Protein 4ZBL (pdb70)

Sequence (225 aa):
SEVGPALFQSDMMTFKIFIDDGEVNGQKFTIVADGSSKFPHGDFNVHAVCETGKLPMSWKPICHLIEPFFARYPDGISSHFAQEECFPEGLSSIDRTTVRFENDGTMMTSHHTYEELDDTCVVSRITVNCDGFQPDGPIMRDQLVDILPSSETTHMFPHGPNAVRQTATTIGFTTADGGKMMGHHFDSKMMTFNGSRAIEIPGPHFVTIITKQTRDTSDKRDHVCQREVAYAHSVPRI

Nearest PDB structures (foldseek):
  4zbl-assembly1_A  TM=1.004E+00  e=1.528E-50  Hydrozoa
  4zfs-assembly3_C  TM=9.884E-01  e=9.973E-46  Hydrozoa
  3wck-assembly6_F  TM=9.954E-01  e=7.590E-46  synthetic construct
  3gb3-assembly1_B  TM=9.806E-01  e=1.053E-45  Anthomedusae sp. DC-2005
  4b30-assembly1_A  TM=9.798E-01  e=1.722E-45  Anthomedusae sp. DC-2005

Secondary structure (DSSP, 8-state):
--SGGGGGSS-EEEEEEEEEEETTEEEEEEEEEEE-TT-SEEEEEEEETTSS-SS-SGGGTTT--GGGSB--TTS--HHHHTTTT-EEEEEEEEETTS-EEEEEEEEEEETTEEEEEEEEEEES--TTSTTTTT-EEEE--EEEEEEEETTTEEEEEEEEEEEETTS-EEEEEEEEEEEESS-S--PPPPSEEEEEEEEEEE--SSSS-EEEEEEEEEEESS---

CATH classification: 2.40.155.10

Structure (mmCIF, N/CA/C/O backbone):
data_4ZBL
#
_entry.id   4ZBL
#
_cell.length_a   64.160
_cell.length_b   64.160
_cell.length_c   47.350
_cell.angle_alpha   90.000
_cell.angle_beta   90.000
_cell.angle_gamma   120.000
#
_symmetry.space_group_name_H-M   'P 31'
#
loop_
_entity.id
_entity.type
_entity.pdbx_description
1 polymer KillerOrange
2 non-polymer 'CITRIC ACID'
3 non-polymer GLYCEROL
4 water water
#
loop_
_atom_site.group_PDB
_atom_site.id
_atom_site.type_symbol
_atom_site.label_atom_id
_atom_site.label_alt_id
_atom_site.label_comp_id
_atom_site.label_asym_id
_atom_site.label_entity_id
_atom_site.label_seq_id
_atom_site.pdbx_PDB_ins_code
_atom_site.Cartn_x
_atom_site.Cartn_y
_atom_site.Cartn_z
_atom_site.occupancy
_atom_site.B_iso_or_equiv
_atom_site.auth_seq_id
_atom_site.auth_comp_id
_atom_site.auth_asym_id
_atom_site.auth_atom_id
_atom_site.pdbx_PDB_model_num
ATOM 1 N N . SER A 1 15 ? -29.508 43.097 -15.366 1.00 38.77 1 SER A N 1
ATOM 2 C CA . SER A 1 15 ? -29.832 41.882 -16.209 1.00 31.16 1 SER A CA 1
ATOM 3 C C . SER A 1 15 ? -29.810 40.559 -15.402 1.00 32.98 1 SER A C 1
ATOM 4 O O . SER A 1 15 ? -29.359 40.466 -14.267 1.00 28.70 1 SER A O 1
ATOM 7 N N . GLU A 1 16 ? -30.332 39.535 -16.053 1.00 33.03 2 GLU A N 1
ATOM 8 C CA . GLU A 1 16 ? -30.528 38.195 -15.504 1.00 33.68 2 GLU A CA 1
ATOM 9 C C . GLU A 1 16 ? -29.141 37.450 -15.351 1.00 29.86 2 GLU A C 1
ATOM 10 O O . GLU A 1 16 ? -28.896 36.370 -15.893 1.00 29.62 2 GLU A O 1
ATOM 16 N N . VAL A 1 17 ? -28.188 38.034 -14.622 1.00 25.75 3 VAL A N 1
ATOM 17 C CA . VAL A 1 17 ? -26.909 37.361 -14.428 1.00 23.28 3 VAL A CA 1
ATOM 18 C C . VAL A 1 17 ? -26.597 37.441 -12.970 1.00 20.25 3 VAL A C 1
ATOM 19 O O . VAL A 1 17 ? -27.247 38.165 -12.261 1.00 18.77 3 VAL A O 1
ATOM 23 N N . GLY A 1 18 ? -25.544 36.734 -12.534 1.00 19.00 4 GLY A N 1
ATOM 24 C CA . GLY A 1 18 ? -25.110 36.822 -11.134 1.00 18.97 4 GLY A CA 1
ATOM 25 C C . GLY A 1 18 ? -26.195 36.600 -10.088 1.00 17.68 4 GLY A C 1
ATOM 26 O O . GLY A 1 18 ? -26.966 35.640 -10.166 1.00 17.49 4 GLY A O 1
ATOM 27 N N . PRO A 1 19 ? -26.254 37.472 -9.061 1.00 16.56 5 PRO A N 1
ATOM 28 C CA . PRO A 1 19 ? -27.214 37.230 -8.010 1.00 18.63 5 PRO A CA 1
ATOM 29 C C . PRO A 1 19 ? -28.657 37.145 -8.484 1.00 15.39 5 PRO A C 1
ATOM 30 O O . PRO A 1 19 ? -29.505 36.571 -7.807 1.00 16.33 5 PRO A O 1
ATOM 34 N N . ALA A 1 20 ? -29.035 37.760 -9.633 1.00 15.94 6 ALA A N 1
ATOM 35 C CA . ALA A 1 20 ? -30.363 37.586 -10.155 1.00 18.30 6 ALA A CA 1
ATOM 36 C C . ALA A 1 20 ? -30.728 36.112 -10.387 1.00 17.41 6 ALA A C 1
ATOM 37 O O . ALA A 1 20 ? -31.881 35.775 -10.363 1.00 20.65 6 ALA A O 1
ATOM 39 N N . LEU A 1 21 ? -29.758 35.246 -10.670 1.00 16.20 7 LEU A N 1
ATOM 40 C CA . LEU A 1 21 ? -30.013 33.835 -10.853 1.00 16.23 7 LEU A CA 1
ATOM 41 C C . LEU A 1 21 ? -30.103 33.041 -9.531 1.00 15.67 7 LEU A C 1
ATOM 42 O O . LEU A 1 21 ? -30.284 31.776 -9.604 1.00 17.38 7 LEU A O 1
ATOM 47 N N . PHE A 1 22 ? -29.985 33.763 -8.399 1.00 13.25 8 PHE A N 1
ATOM 48 C CA . PHE A 1 22 ? -29.966 33.176 -7.052 1.00 12.54 8 PHE A CA 1
ATOM 49 C C . PHE A 1 22 ? -31.153 33.657 -6.267 1.00 13.93 8 PHE A C 1
ATOM 50 O O . PHE A 1 22 ? -31.243 33.478 -5.052 1.00 14.18 8 PHE A O 1
ATOM 58 N N . GLN A 1 23 ? -32.127 34.246 -6.942 1.00 14.46 9 GLN A N 1
ATOM 59 C CA . GLN A 1 23 ? -33.302 34.736 -6.252 1.00 14.99 9 GLN A CA 1
ATOM 60 C C . GLN A 1 23 ? -34.388 33.685 -5.969 1.00 18.13 9 GLN A C 1
ATOM 61 O O . GLN A 1 23 ? -35.378 34.005 -5.388 1.00 21.42 9 GLN A O 1
ATOM 67 N N . SER A 1 24 ? -34.167 32.429 -6.334 1.00 17.09 10 SER A N 1
ATOM 68 C CA . SER A 1 24 ? -35.073 31.388 -6.093 1.00 18.33 10 SER A CA 1
ATOM 69 C C . SER A 1 24 ? -34.391 30.278 -5.346 1.00 13.09 10 SER A C 1
ATOM 70 O O . SER A 1 24 ? -33.195 30.376 -5.036 1.00 13.10 10 SER A O 1
ATOM 73 N N . ASP A 1 25 ? -35.195 29.310 -4.987 1.00 11.33 11 ASP A N 1
ATOM 74 C CA . ASP A 1 25 ? -34.663 28.077 -4.364 1.00 10.66 11 ASP A CA 1
ATOM 75 C C . ASP A 1 25 ? -33.816 27.370 -5.425 1.00 12.23 11 ASP A C 1
ATOM 76 O O . ASP A 1 25 ? -34.173 27.324 -6.601 1.00 15.28 11 ASP A O 1
ATOM 81 N N A MET A 1 26 ? -32.830 26.607 -4.963 0.50 9.31 12 MET A N 1
ATOM 82 N N B MET A 1 26 ? -32.622 26.893 -5.018 0.50 11.26 12 MET A N 1
ATOM 83 C CA A MET A 1 26 ? -31.905 25.978 -5.892 0.50 8.08 12 MET A CA 1
ATOM 84 C CA B MET A 1 26 ? -31.634 26.231 -5.891 0.50 10.83 12 MET A CA 1
ATOM 85 C C A MET A 1 26 ? -31.427 24.691 -5.359 0.50 8.40 12 MET A C 1
ATOM 86 C C B MET A 1 26 ? -31.325 24.827 -5.372 0.50 9.70 12 MET A C 1
ATOM 87 O O A MET A 1 26 ? -31.738 24.279 -4.243 0.50 7.65 12 MET A O 1
ATOM 88 O O B MET A 1 26 ? -31.608 24.512 -4.222 0.50 8.92 12 MET A O 1
ATOM 97 N N . THR A 1 27 ? -30.769 23.957 -6.233 1.00 8.09 13 THR A N 1
ATOM 98 C CA . THR A 1 27 ? -30.203 22.665 -5.834 1.00 8.68 13 THR A CA 1
ATOM 99 C C . THR A 1 27 ? -28.728 22.651 -6.258 1.00 7.77 13 THR A C 1
ATOM 100 O O . THR A 1 27 ? -28.222 23.559 -6.883 1.00 7.89 13 THR A O 1
ATOM 104 N N . PHE A 1 28 ? -28.025 21.606 -5.787 1.00 7.74 14 PHE A N 1
ATOM 105 C CA . PHE A 1 28 ? -26.678 21.362 -6.178 1.00 7.53 14 PHE A CA 1
ATOM 106 C C . PHE A 1 28 ? -26.373 19.912 -6.179 1.00 7.20 14 PHE A C 1
ATOM 107 O O . PHE A 1 28 ? -26.987 19.138 -5.514 1.00 7.20 14 PHE A O 1
ATOM 115 N N . LYS A 1 29 ? -25.363 19.596 -6.982 1.00 7.47 15 LYS A N 1
ATOM 116 C CA . LYS A 1 29 ? -24.932 18.207 -7.282 1.00 8.05 15 LYS A CA 1
ATOM 117 C C . LYS A 1 29 ? -23.427 18.203 -7.402 1.00 9.00 15 LYS A C 1
ATOM 118 O O . LYS A 1 29 ? -22.865 19.097 -8.060 1.00 8.47 15 LYS A O 1
ATOM 124 N N . ILE A 1 30 ? -22.775 17.238 -6.770 1.00 8.32 16 ILE A N 1
ATOM 125 C CA . ILE A 1 30 ? -21.320 17.175 -6.660 1.00 10.03 16 ILE A CA 1
ATOM 126 C C . ILE A 1 30 ? -20.800 15.780 -7.024 1.00 9.85 16 ILE A C 1
ATOM 127 O O . ILE A 1 30 ? -21.322 14.762 -6.559 1.00 9.11 16 ILE A O 1
ATOM 132 N N . PHE A 1 31 ? -19.805 15.761 -7.918 1.00 8.46 17 PHE A N 1
ATOM 133 C CA . PHE A 1 31 ? -19.085 14.518 -8.277 1.00 8.52 17 PHE A CA 1
ATOM 134 C C . PHE A 1 31 ? -17.643 14.676 -7.742 1.00 8.76 17 PHE A C 1
ATOM 135 O O . PHE A 1 31 ? -16.977 15.631 -8.150 1.00 10.14 17 PHE A O 1
ATOM 143 N N . ILE A 1 32 ? -17.168 13.778 -6.886 1.00 8.38 18 ILE A N 1
ATOM 144 C CA . ILE A 1 32 ? -15.774 13.822 -6.408 1.00 8.98 18 ILE A CA 1
ATOM 145 C C . ILE A 1 32 ? -15.060 12.557 -6.809 1.00 10.23 18 ILE A C 1
ATOM 146 O O . ILE A 1 32 ? -15.537 11.477 -6.505 1.00 10.95 18 ILE A O 1
ATOM 151 N N A ASP A 1 33 ? -13.958 12.714 -7.531 0.70 9.98 19 ASP A N 1
ATOM 152 N N B ASP A 1 33 ? -13.941 12.675 -7.457 0.30 9.25 19 ASP A N 1
ATOM 153 C CA A ASP A 1 33 ? -12.946 11.686 -7.916 0.70 12.30 19 ASP A CA 1
ATOM 154 C CA B ASP A 1 33 ? -13.180 11.506 -7.739 0.30 9.34 19 ASP A CA 1
ATOM 155 C C A ASP A 1 33 ? -11.738 11.934 -7.047 0.70 11.09 19 ASP A C 1
ATOM 156 C C B ASP A 1 33 ? -11.778 11.785 -7.177 0.30 10.07 19 ASP A C 1
ATOM 157 O O A ASP A 1 33 ? -11.125 13.034 -7.134 0.70 11.25 19 ASP A O 1
ATOM 158 O O B ASP A 1 33 ? -11.085 12.705 -7.630 0.30 10.09 19 ASP A O 1
ATOM 167 N N . GLY A 1 34 ? -11.443 11.017 -6.133 1.00 12.48 20 GLY A N 1
ATOM 168 C CA . GLY A 1 34 ? -10.337 11.270 -5.231 1.00 13.40 20 GLY A CA 1
ATOM 169 C C . GLY A 1 34 ? -9.421 10.072 -5.033 1.00 12.22 20 GLY A C 1
ATOM 170 O O . GLY A 1 34 ? -9.711 8.939 -5.487 1.00 12.35 20 GLY A O 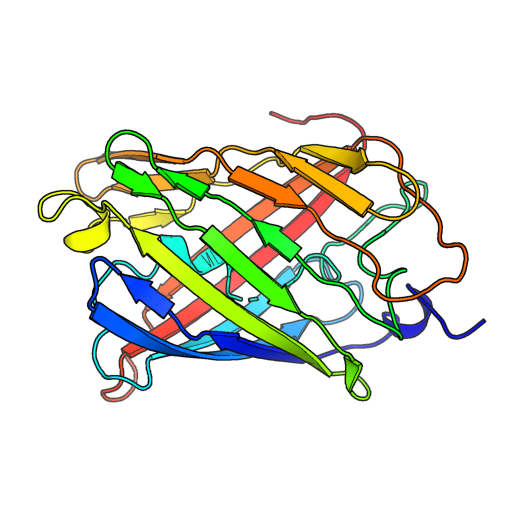1
ATOM 171 N N . GLU A 1 35 ? -8.358 10.345 -4.290 1.00 12.55 21 GLU A N 1
ATOM 172 C CA . GLU A 1 35 ? -7.547 9.264 -3.742 1.00 11.87 21 GLU A CA 1
ATOM 173 C C . GLU A 1 35 ? -6.997 9.705 -2.443 1.00 12.19 21 GLU A C 1
ATOM 174 O O . GLU A 1 35 ? -6.702 10.883 -2.274 1.00 12.07 21 GLU A O 1
ATOM 180 N N . VAL A 1 36 ? -6.835 8.771 -1.513 1.00 11.39 22 VAL A N 1
ATOM 181 C CA . VAL A 1 36 ? -6.145 9.062 -0.276 1.00 13.60 22 VAL A CA 1
ATOM 182 C C . VAL A 1 36 ? -5.026 8.021 -0.069 1.00 14.20 22 VAL A C 1
ATOM 183 O O . VAL A 1 36 ? -5.285 6.863 -0.006 1.00 14.78 22 VAL A O 1
ATOM 187 N N . ASN A 1 37 ? -3.805 8.494 -0.021 1.00 14.77 23 ASN A N 1
ATOM 188 C CA . ASN A 1 37 ? -2.654 7.598 0.099 1.00 15.56 23 ASN A CA 1
ATOM 189 C C . ASN A 1 37 ? -2.679 6.497 -0.931 1.00 16.28 23 ASN A C 1
ATOM 190 O O . ASN A 1 37 ? -2.355 5.372 -0.655 1.00 18.59 23 ASN A O 1
ATOM 195 N N . GLY A 1 38 ? -3.039 6.904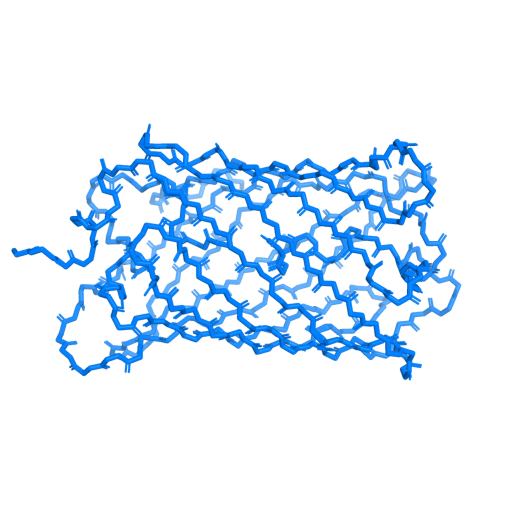 -2.127 1.00 15.07 24 GLY A N 1
ATOM 196 C CA . GLY A 1 38 ? -3.142 5.982 -3.267 1.00 17.53 24 GLY A CA 1
ATOM 197 C C . GLY A 1 38 ? -4.387 5.112 -3.357 1.00 17.61 24 GLY A C 1
ATOM 198 O O . GLY A 1 38 ? -4.518 4.448 -4.378 1.00 21.78 24 GLY A O 1
ATOM 199 N N . GLN A 1 39 ? -5.325 5.208 -2.411 1.00 16.28 25 GLN A N 1
ATOM 200 C CA . GLN A 1 39 ? -6.575 4.446 -2.422 1.00 15.11 25 GLN A CA 1
ATOM 201 C C . GLN A 1 39 ? -7.654 5.317 -3.051 1.00 16.10 25 GLN A C 1
ATOM 202 O O . GLN A 1 39 ? -8.013 6.343 -2.474 1.00 15.26 25 GLN A O 1
ATOM 208 N N . LYS A 1 40 ? -8.162 4.896 -4.193 1.00 15.45 26 LYS A N 1
ATOM 209 C CA . LYS A 1 40 ? -9.091 5.683 -5.011 1.00 15.18 26 LYS A CA 1
ATOM 210 C C . LYS A 1 40 ? -10.442 5.589 -4.358 1.00 15.15 26 LYS A C 1
ATOM 211 O O . LYS A 1 40 ? -10.839 4.591 -3.796 1.00 14.37 26 LYS A O 1
ATOM 217 N N . PHE A 1 41 ? -11.199 6.698 -4.397 1.00 12.19 27 PHE A N 1
ATOM 218 C CA . PHE A 1 41 ? -12.601 6.677 -3.942 1.00 11.29 27 PHE A CA 1
ATOM 219 C C . PHE A 1 41 ? -13.411 7.614 -4.844 1.00 9.63 27 PHE A C 1
ATOM 220 O O . PHE A 1 41 ? -12.883 8.583 -5.460 1.00 10.12 27 PHE A O 1
ATOM 228 N N . THR A 1 42 ? -14.718 7.369 -4.871 1.00 9.29 28 THR A N 1
ATOM 229 C CA . THR A 1 42 ? -15.628 8.111 -5.698 1.00 10.47 28 THR A CA 1
ATOM 230 C C . THR A 1 42 ? -16.828 8.463 -4.788 1.00 10.57 28 THR A C 1
ATOM 231 O O . THR A 1 42 ? -17.360 7.610 -4.122 1.00 10.89 28 THR A O 1
ATOM 235 N N . ILE A 1 43 ? -17.170 9.738 -4.763 1.00 9.05 29 ILE A N 1
ATOM 236 C CA . ILE A 1 43 ? -18.366 10.234 -4.032 1.00 9.07 29 ILE A CA 1
ATOM 237 C C . ILE A 1 43 ? -19.260 11.018 -4.986 1.00 8.66 29 ILE A C 1
ATOM 238 O O . ILE A 1 43 ? -18.831 11.679 -5.909 1.00 8.95 29 ILE A O 1
ATOM 243 N N . VAL A 1 44 ? -20.566 10.885 -4.720 1.00 8.38 30 VAL A N 1
ATOM 244 C CA . VAL A 1 44 ? -21.603 11.779 -5.316 1.00 7.72 30 VAL A CA 1
ATOM 245 C C . VAL A 1 44 ? -22.411 12.379 -4.184 1.00 8.20 30 VAL A C 1
ATOM 246 O O . VAL A 1 44 ? -22.543 11.794 -3.101 1.00 7.56 30 VAL A O 1
ATOM 250 N N . ALA A 1 45 ? -22.916 13.568 -4.427 1.00 7.88 31 ALA A N 1
ATOM 251 C CA . ALA A 1 45 ? -23.658 14.267 -3.364 1.00 8.01 31 ALA A CA 1
ATOM 252 C C . ALA A 1 45 ? -24.705 15.203 -3.984 1.00 7.58 31 ALA A C 1
ATOM 253 O O . ALA A 1 45 ? -24.505 15.702 -5.049 1.00 7.93 31 ALA A O 1
ATOM 255 N N . ASP A 1 46 ? -25.764 15.423 -3.275 1.00 6.95 32 ASP A N 1
ATOM 256 C CA . ASP A 1 46 ? -26.874 16.282 -3.748 1.00 7.19 32 ASP A CA 1
ATOM 257 C C . ASP A 1 46 ? -27.453 17.060 -2.601 1.00 7.97 32 ASP A C 1
ATOM 258 O O . ASP A 1 46 ? -27.615 16.544 -1.488 1.00 7.80 32 ASP A O 1
ATOM 263 N N . GLY A 1 47 ? -27.797 18.305 -2.861 1.00 7.48 33 GLY A N 1
ATOM 264 C CA . GLY A 1 47 ? -28.393 19.138 -1.839 1.00 8.44 33 GLY A CA 1
ATOM 265 C C . GLY A 1 47 ? -29.238 20.232 -2.358 1.00 8.99 33 GLY A C 1
ATOM 266 O O . GLY A 1 47 ? -29.503 20.300 -3.569 1.00 7.60 33 GLY A O 1
ATOM 267 N N . SER A 1 48 ? -29.718 21.071 -1.447 1.00 9.27 34 SER A N 1
ATOM 268 C CA . SER A 1 48 ? -30.538 22.204 -1.829 1.00 8.35 34 SER A CA 1
ATOM 269 C C . SER A 1 48 ? -30.181 23.414 -1.018 1.00 7.90 34 SER A C 1
ATOM 270 O O . SER A 1 48 ? -29.632 23.276 0.045 1.00 7.90 34 SER A O 1
ATOM 273 N N . SER A 1 49 ? -30.477 24.578 -1.569 1.00 7.49 35 SER A N 1
ATOM 274 C CA . SER A 1 49 ? -30.295 25.833 -0.860 1.00 7.47 35 SER A CA 1
ATOM 275 C C . SER A 1 49 ? -31.524 26.646 -1.122 1.00 7.75 35 SER A C 1
ATOM 276 O O . SER A 1 49 ? -31.798 27.068 -2.256 1.00 8.32 35 SER A O 1
ATOM 279 N N . LYS A 1 50 ? -32.248 26.915 -0.056 1.00 7.91 36 LYS A N 1
ATOM 280 C CA . LYS A 1 50 ? -33.474 27.686 -0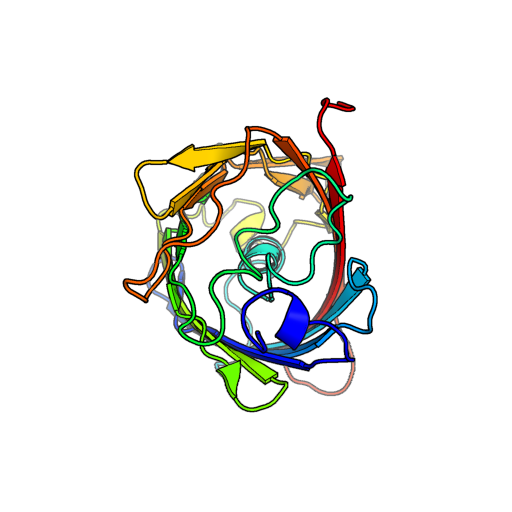.157 1.00 8.47 36 LYS A CA 1
ATOM 281 C C . LYS A 1 50 ? -33.186 29.181 0.056 1.00 8.35 36 LYS A C 1
ATOM 282 O O . LYS A 1 50 ? -32.417 29.572 0.883 1.00 7.93 36 LYS A O 1
ATOM 288 N N . PHE A 1 51 ? -33.807 30.020 -0.802 1.00 8.53 37 PHE A N 1
ATOM 289 C CA . PHE A 1 51 ? -33.675 31.446 -0.711 1.00 9.39 37 PHE A CA 1
ATOM 290 C C . PHE A 1 51 ? -34.164 31.958 0.636 1.00 8.61 37 PHE A C 1
ATOM 291 O O . PHE A 1 51 ? -35.174 31.459 1.111 1.00 9.80 37 PHE A O 1
ATOM 299 N N . PRO A 1 52 ? -33.491 32.898 1.294 1.00 9.27 38 PRO A N 1
ATOM 300 C CA . PRO A 1 52 ? -32.473 33.800 0.792 1.00 8.93 38 PRO A CA 1
ATOM 301 C C . PRO A 1 52 ? -31.027 33.270 0.912 1.00 8.94 38 PRO A C 1
ATOM 302 O O . PRO A 1 52 ? -30.080 34.047 0.819 1.00 11.66 38 PRO A O 1
ATOM 306 N N . HIS A 1 53 ? -30.870 31.935 1.115 1.00 8.78 39 HIS A N 1
ATOM 307 C CA . HIS A 1 53 ? -29.596 31.219 1.198 1.00 8.85 39 HIS A CA 1
ATOM 308 C C . HIS A 1 53 ? -28.925 31.464 2.542 1.00 8.50 39 HIS A C 1
ATOM 309 O O . HIS A 1 53 ? -29.540 32.082 3.458 1.00 8.69 39 HIS A O 1
ATOM 316 N N . GLY A 1 54 ? -27.771 30.865 2.730 1.00 7.46 40 GLY A N 1
ATOM 317 C CA . GLY A 1 54 ? -27.017 30.947 3.974 1.00 8.32 40 GLY A CA 1
ATOM 318 C C . GLY A 1 54 ? -27.171 29.744 4.909 1.00 8.22 40 GLY A C 1
ATOM 319 O O . GLY A 1 54 ? -26.500 29.684 5.940 1.00 8.72 40 GLY A O 1
ATOM 320 N N . ASP A 1 55 ? -28.003 28.769 4.612 1.00 7.25 41 ASP A N 1
ATOM 321 C CA . ASP A 1 55 ? -28.223 27.592 5.556 1.00 7.02 41 ASP A CA 1
ATOM 322 C C . ASP A 1 55 ? -28.720 26.427 4.749 1.00 7.09 41 ASP A C 1
ATOM 323 O O . ASP A 1 55 ? -29.922 26.250 4.518 1.00 8.34 41 ASP A O 1
ATOM 328 N N . PHE A 1 56 ? -27.790 25.628 4.219 1.00 7.03 42 PHE A N 1
ATOM 329 C CA . PHE A 1 56 ? -28.073 24.653 3.175 1.00 7.81 42 PHE A CA 1
ATOM 330 C C . PHE A 1 56 ? -27.576 23.291 3.462 1.00 7.70 42 PHE A C 1
ATOM 331 O O . PHE A 1 56 ? -26.607 23.148 4.228 1.00 7.87 42 PHE A O 1
ATOM 339 N N . ASN A 1 57 ? -28.231 22.249 2.954 1.00 8.09 43 ASN A N 1
ATOM 340 C CA . ASN A 1 57 ? -28.006 20.883 3.347 1.00 8.59 43 ASN A CA 1
ATOM 341 C C . ASN A 1 57 ? -27.579 20.040 2.152 1.00 8.96 43 ASN A C 1
ATOM 342 O O . ASN A 1 57 ? -27.926 20.356 1.065 1.00 9.16 43 ASN A O 1
ATOM 347 N N . VAL A 1 58 ? -26.820 18.988 2.425 1.00 7.98 44 VAL A N 1
ATOM 348 C CA . VAL A 1 58 ? -26.379 18.074 1.358 1.00 7.90 44 VAL A CA 1
ATOM 349 C C . VAL A 1 58 ? -26.373 16.662 1.901 1.00 8.56 44 VAL A C 1
ATOM 350 O O . VAL A 1 58 ? -26.318 16.448 3.145 1.00 8.20 44 VAL A O 1
ATOM 354 N N . HIS A 1 59 ? -26.516 15.680 1.016 1.00 8.28 45 HIS A N 1
ATOM 355 C CA . HIS A 1 59 ? -26.365 14.235 1.383 1.00 9.66 45 HIS A CA 1
ATOM 356 C C . HIS A 1 59 ? -25.356 13.694 0.446 1.00 9.05 45 HIS A C 1
ATOM 357 O O . HIS A 1 59 ? -25.432 13.941 -0.790 1.00 8.94 45 HIS A O 1
ATOM 364 N N . ALA A 1 60 ? -24.406 12.868 0.941 1.00 8.35 46 ALA A N 1
ATOM 365 C CA . ALA A 1 60 ? -23.332 12.351 0.156 1.00 8.67 46 ALA A CA 1
ATOM 366 C C . ALA A 1 60 ? -23.178 10.844 0.314 1.00 9.01 46 ALA A C 1
ATOM 367 O O . ALA A 1 60 ? -23.421 10.352 1.422 1.00 10.44 46 ALA A O 1
ATOM 369 N N . VAL A 1 61 ? -22.750 10.135 -0.711 1.00 9.44 47 VAL A N 1
ATOM 370 C CA . VAL A 1 61 ? -22.556 8.685 -0.608 1.00 9.54 47 VAL A CA 1
ATOM 371 C C . VAL A 1 61 ? -21.263 8.308 -1.329 1.00 10.02 47 VAL A C 1
ATOM 372 O O . VAL A 1 61 ? -20.912 8.893 -2.333 1.00 9.72 47 VAL A O 1
ATOM 376 N N . CYS A 1 62 ? -20.533 7.321 -0.761 1.00 10.54 48 CYS A N 1
ATOM 377 C CA . CYS A 1 62 ? -19.322 6.820 -1.379 1.00 11.96 48 CYS A CA 1
ATOM 378 C C . CYS A 1 62 ? -19.707 5.652 -2.299 1.00 12.99 48 CYS A C 1
ATOM 379 O O . CYS A 1 62 ? -20.257 4.641 -1.797 1.00 12.98 48 CYS A O 1
ATOM 382 N N . GLU A 1 63 ? -19.393 5.737 -3.571 1.00 11.42 49 GLU A N 1
ATOM 383 C CA . GLU A 1 63 ? -19.732 4.706 -4.518 1.00 12.04 49 GLU A CA 1
ATOM 384 C C . GLU A 1 63 ? -18.761 3.533 -4.450 1.00 14.47 49 GLU A C 1
ATOM 385 O O . GLU A 1 63 ? -19.071 2.451 -4.802 1.00 17.57 49 GLU A O 1
ATOM 391 N N . THR A 1 64 ? -17.589 3.767 -3.983 1.00 13.57 50 THR A N 1
ATOM 392 C CA . THR A 1 64 ? -16.568 2.722 -4.002 1.00 14.10 50 THR A CA 1
ATOM 393 C C . THR A 1 64 ? -16.586 1.815 -2.811 1.00 15.40 50 THR A C 1
ATOM 394 O O . THR A 1 64 ? -15.749 0.966 -2.740 1.00 20.35 50 THR A O 1
ATOM 398 N N . GLY A 1 65 ? -17.524 1.954 -1.891 1.00 14.97 51 GLY A N 1
ATOM 399 C CA . GLY A 1 65 ? -17.622 1.134 -0.717 1.00 16.05 51 GLY A CA 1
ATOM 400 C C . GLY A 1 65 ? -17.494 1.981 0.502 1.00 15.72 51 GLY A C 1
ATOM 401 O O . GLY A 1 65 ? -18.076 3.084 0.602 1.00 17.29 51 GLY A O 1
ATOM 402 N N . LYS A 1 66 ? -16.674 1.575 1.448 1.00 14.88 52 LYS A N 1
ATOM 40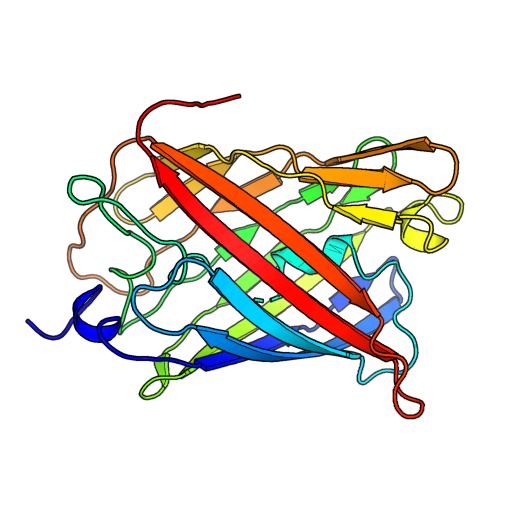3 C CA . LYS A 1 66 ? -16.412 2.316 2.629 1.00 16.85 52 LYS A CA 1
ATOM 404 C C . LYS A 1 66 ? -15.394 3.420 2.301 1.00 15.73 52 LYS A C 1
ATOM 405 O O . LYS A 1 66 ? -14.377 3.164 1.634 1.00 15.93 52 LYS A O 1
ATOM 411 N N . LEU A 1 67 ? -15.660 4.628 2.761 1.00 14.18 53 LEU A N 1
ATOM 412 C CA . LEU A 1 67 ? -14.681 5.699 2.510 1.00 13.72 53 LEU A CA 1
ATOM 413 C C . LEU A 1 67 ? -13.403 5.344 3.288 1.00 13.60 53 LEU A C 1
ATOM 414 O O . LEU A 1 67 ? -13.503 5.036 4.495 1.00 14.70 53 LEU A O 1
ATOM 419 N N . PRO A 1 68 ? -12.226 5.427 2.616 1.00 14.75 54 PRO A N 1
ATOM 420 C CA . PRO A 1 68 ? -10.993 5.009 3.324 1.00 16.80 54 PRO A CA 1
ATOM 421 C C . PRO A 1 68 ? -10.398 5.987 4.317 1.00 18.69 54 PRO A C 1
ATOM 422 O O . PRO A 1 68 ? -9.266 5.788 4.710 1.00 18.82 54 PRO A O 1
ATOM 426 N N . MET A 1 69 ? -11.070 7.098 4.626 1.00 13.74 55 MET A N 1
ATOM 427 C CA . MET A 1 69 ? -10.642 8.084 5.578 1.00 13.11 55 MET A CA 1
ATOM 428 C C . MET A 1 69 ? -11.897 8.666 6.276 1.00 12.04 55 MET A C 1
ATOM 429 O O . MET A 1 69 ? -13.054 8.379 5.812 1.00 13.22 55 MET A O 1
ATOM 434 N N . SER A 1 70 ? -11.722 9.409 7.353 1.00 12.07 56 SER A N 1
ATOM 435 C CA . SER A 1 70 ? -12.823 10.198 7.911 1.00 10.55 56 SER A CA 1
ATOM 436 C C . SER A 1 70 ? -13.555 10.970 6.798 1.00 10.38 56 SER A C 1
ATOM 437 O O . SER A 1 70 ? -12.938 11.529 5.913 1.00 11.29 56 SER A O 1
ATOM 440 N N . TRP A 1 71 ? -14.875 11.024 6.939 1.00 10.28 57 TRP A N 1
ATOM 441 C CA . TRP A 1 71 ? -15.616 11.992 6.134 1.00 9.23 57 TRP A CA 1
ATOM 442 C C . TRP A 1 71 ? -15.407 13.427 6.566 1.00 9.67 57 TRP A C 1
ATOM 443 O O . TRP A 1 71 ? -15.786 14.347 5.797 1.00 8.59 57 TRP A O 1
ATOM 454 N N . LYS A 1 72 ? -14.938 13.735 7.766 1.00 9.81 58 LYS A N 1
ATOM 455 C CA . LYS A 1 72 ? -14.845 15.113 8.167 1.00 12.03 58 LYS A CA 1
ATOM 456 C C . LYS A 1 72 ? -14.090 16.026 7.234 1.00 12.25 58 LYS A C 1
ATOM 457 O O . LYS A 1 72 ? -14.597 17.093 6.834 1.00 12.73 58 LYS A O 1
ATOM 463 N N . PRO A 1 73 ? -12.917 15.613 6.776 1.00 11.56 59 PRO A N 1
ATOM 464 C CA . PRO A 1 73 ? -12.113 16.477 5.850 1.00 12.57 59 PRO A CA 1
ATOM 465 C C . PRO A 1 73 ? -12.770 16.608 4.497 1.00 12.52 59 PRO A C 1
ATOM 466 O O . PRO A 1 73 ? -12.375 17.478 3.765 1.00 14.30 59 PRO A O 1
ATOM 470 N N . ILE A 1 74 ? -13.737 15.787 4.126 1.00 10.62 60 ILE A N 1
ATOM 471 C CA . ILE A 1 74 ? -14.523 15.947 2.854 1.00 12.05 60 ILE A CA 1
ATOM 472 C C . ILE A 1 74 ? -15.527 17.099 2.982 1.00 9.86 60 ILE A C 1
ATOM 473 O O . ILE A 1 74 ? -16.158 17.538 2.001 1.00 9.07 60 ILE A O 1
ATOM 478 N N . CYS A 1 75 ? -15.760 17.603 4.189 1.00 8.64 61 CYS A N 1
ATOM 479 C CA . CYS A 1 75 ? -16.859 18.589 4.399 1.00 8.91 61 CYS A CA 1
ATOM 480 C C . CYS A 1 75 ? -16.797 19.772 3.479 1.00 8.91 61 CYS A C 1
ATOM 481 O O . CYS A 1 75 ? -17.810 20.178 2.993 1.00 9.00 61 CYS A O 1
ATOM 484 N N . HIS A 1 76 ? -15.596 20.293 3.235 1.00 7.68 62 HIS A N 1
ATOM 485 C CA . HIS A 1 76 ? -15.461 21.499 2.421 1.00 7.74 62 HIS A CA 1
ATOM 486 C C . HIS A 1 76 ? -15.502 21.177 0.915 1.00 7.91 62 HIS A C 1
ATOM 487 O O . HIS A 1 76 ? -15.647 22.116 0.112 1.00 8.76 62 HIS A O 1
ATOM 494 N N . LEU A 1 77 ? -15.393 19.936 0.525 1.00 8.14 63 LEU A N 1
ATOM 495 C CA . LEU A 1 77 ? -15.560 19.562 -0.891 1.00 9.28 63 LEU A CA 1
ATOM 496 C C . LEU A 1 77 ? -17.045 19.507 -1.223 1.00 9.56 63 LEU A C 1
ATOM 497 O O . LEU A 1 77 ? -17.453 19.996 -2.307 1.00 11.09 63 LEU A O 1
ATOM 502 N N . ILE A 1 78 ? -17.899 19.009 -0.307 1.00 9.13 64 ILE A N 1
ATOM 503 C CA . ILE A 1 78 ? -19.330 18.934 -0.609 1.00 10.57 64 ILE A CA 1
ATOM 504 C C . ILE A 1 78 ? -20.036 20.208 -0.230 1.00 12.08 64 ILE A C 1
ATOM 505 O O . ILE A 1 78 ? -21.116 20.466 -0.705 1.00 12.05 64 ILE A O 1
ATOM 562 N N . GLU A 1 80 ? -19.828 25.205 -1.556 1.00 7.86 68 GLU A N 1
ATOM 563 C CA . GLU A 1 80 ? -20.845 25.957 -2.317 1.00 8.56 68 GLU A CA 1
ATOM 564 C C . GLU A 1 80 ? -20.855 27.387 -1.944 1.00 7.89 68 GLU A C 1
ATOM 565 O O . GLU A 1 80 ? -21.747 27.888 -1.294 1.00 7.19 68 GLU A O 1
ATOM 571 N N . PRO A 1 81 ? -19.798 28.112 -2.326 1.00 8.18 69 PRO A N 1
ATOM 572 C CA . PRO A 1 81 ? -19.672 29.502 -1.797 1.00 9.15 69 PRO A CA 1
ATOM 573 C C . PRO A 1 81 ? -20.772 30.428 -2.212 1.00 8.77 69 PRO A C 1
ATOM 574 O O . PRO A 1 81 ? -21.098 31.369 -1.525 1.00 8.66 69 PRO A O 1
ATOM 578 N N . PHE A 1 82 ? -21.422 30.136 -3.333 1.00 8.14 70 PHE A N 1
ATOM 579 C CA . PHE A 1 82 ? -22.510 30.915 -3.835 1.00 8.63 70 PHE A CA 1
ATOM 580 C C . PHE A 1 82 ? -23.792 30.835 -3.003 1.00 7.05 70 PHE A C 1
ATOM 581 O O . PHE A 1 82 ? -24.758 31.545 -3.260 1.00 7.43 70 PHE A O 1
ATOM 589 N N . PHE A 1 83 ? -23.838 29.857 -2.076 1.00 6.71 71 PHE A N 1
ATOM 590 C CA . PHE A 1 83 ? -24.999 29.751 -1.141 1.00 6.80 71 PHE A CA 1
ATOM 591 C C . PHE A 1 83 ? -24.751 30.321 0.229 1.00 7.68 71 PHE A C 1
ATOM 592 O O . PHE A 1 83 ? -25.648 30.280 1.054 1.00 8.12 71 PHE A O 1
ATOM 600 N N . ALA A 1 84 ? -23.630 30.991 0.452 1.00 7.11 72 ALA A N 1
ATOM 601 C CA . ALA A 1 84 ? -23.481 31.854 1.616 1.00 7.70 72 ALA A CA 1
ATOM 602 C C . ALA A 1 84 ? -24.409 33.021 1.479 1.00 8.52 72 ALA A C 1
ATOM 603 O O . ALA A 1 84 ? -24.741 33.468 0.403 1.00 8.56 72 ALA A O 1
ATOM 605 N N . ARG A 1 85 ? -24.838 33.546 2.597 1.00 7.86 73 ARG A N 1
ATOM 606 C CA . ARG A 1 85 ? -25.661 34.788 2.620 1.00 8.77 73 ARG A CA 1
ATOM 607 C C . ARG A 1 85 ? -24.736 35.988 2.767 1.00 8.34 73 ARG A C 1
ATOM 608 O O . ARG A 1 85 ? -23.953 36.076 3.713 1.00 9.09 73 ARG A O 1
ATOM 616 N N . TYR A 1 86 ? -24.884 36.916 1.820 1.00 9.03 74 TYR A N 1
ATOM 617 C CA . TYR A 1 86 ? -24.110 38.154 1.823 1.00 10.20 74 TYR A CA 1
ATOM 618 C C . TYR A 1 86 ? -24.984 39.373 2.177 1.00 11.32 74 TYR A C 1
ATOM 619 O O . TYR A 1 86 ? -26.119 39.479 1.723 1.00 12.87 74 TYR A O 1
ATOM 628 N N . PRO A 1 87 ? -24.385 40.321 2.935 1.00 12.62 75 PRO A N 1
ATOM 629 C CA . PRO A 1 87 ? -25.109 41.559 3.156 1.00 14.59 75 PRO A CA 1
ATOM 630 C C . PRO A 1 87 ? -25.044 42.447 1.927 1.00 16.60 75 PRO A C 1
ATOM 631 O O . PRO A 1 87 ? -24.202 42.289 1.080 1.00 15.00 75 PRO A O 1
ATOM 635 N N . ASP A 1 88 ? -25.888 43.473 1.887 1.00 17.33 76 ASP A N 1
ATOM 636 C CA . ASP A 1 88 ? -25.707 44.531 0.892 1.00 21.09 76 ASP A CA 1
ATOM 637 C C . ASP A 1 88 ? -24.391 45.214 1.205 1.00 17.82 76 ASP A C 1
ATOM 638 O O . ASP A 1 88 ? -23.951 45.398 2.367 1.00 24.66 76 ASP A O 1
ATOM 643 N N . GLY A 1 89 ? -23.726 45.623 0.205 1.00 21.08 77 GLY A N 1
ATOM 644 C CA . GLY A 1 89 ? -22.506 46.298 0.419 1.00 19.13 77 GLY A CA 1
ATOM 645 C C . GLY A 1 89 ? -21.257 45.487 0.235 1.00 18.72 77 GLY A C 1
ATOM 646 O O . GLY A 1 89 ? -20.158 46.028 0.169 1.00 17.86 77 GLY A O 1
ATOM 647 N N . ILE A 1 90 ? -21.390 44.132 0.279 1.00 12.90 78 ILE A N 1
ATOM 648 C CA . ILE A 1 90 ? -20.293 43.306 -0.100 1.00 12.33 78 ILE A CA 1
ATOM 649 C C . ILE A 1 90 ? -20.628 42.488 -1.332 1.00 12.47 78 ILE A C 1
ATOM 650 O O . ILE A 1 90 ? -21.647 41.750 -1.315 1.00 13.15 78 ILE A O 1
ATOM 655 N N A SER A 1 91 ? -19.845 42.624 -2.389 0.50 11.64 79 SER A N 1
ATOM 656 N N B SER A 1 91 ? -19.852 42.619 -2.392 0.50 11.52 79 SER A N 1
ATOM 657 C CA A SER A 1 91 ? -20.059 41.824 -3.579 0.50 12.79 79 SER A CA 1
ATOM 658 C CA B SER A 1 91 ? -20.086 41.824 -3.586 0.50 12.43 79 SER A CA 1
ATOM 659 C C A SER A 1 91 ? -20.039 40.330 -3.278 0.50 11.17 79 SER A C 1
ATOM 660 C C B SER A 1 91 ? -20.030 40.327 -3.297 0.50 10.98 79 SER A C 1
ATOM 661 O O A SER A 1 91 ? -19.127 39.868 -2.641 0.50 11.90 79 SER A O 1
ATOM 662 O O B SER A 1 91 ? -19.109 39.867 -2.665 0.50 11.67 79 SER A O 1
ATOM 667 N N . HIS A 1 92 ? -21.050 39.621 -3.782 1.00 11.12 80 HIS A N 1
ATOM 668 C CA . HIS A 1 92 ? -21.132 38.130 -3.646 1.00 10.66 80 HIS A CA 1
ATOM 669 C C . HIS A 1 92 ? -20.475 37.559 -4.920 1.00 10.77 80 HIS A C 1
ATOM 670 O O . HIS A 1 92 ? -21.184 37.175 -5.850 1.00 10.95 80 HIS A O 1
ATOM 677 N N . PHE A 1 93 ? -19.167 37.462 -4.891 1.00 11.09 81 PHE A N 1
ATOM 678 C CA . PHE A 1 93 ? -18.389 37.130 -6.076 1.00 11.44 81 PHE A CA 1
ATOM 679 C C . PHE A 1 93 ? -18.859 35.787 -6.689 1.00 11.53 81 PHE A C 1
ATOM 680 O O . PHE A 1 93 ? -19.047 35.601 -7.871 1.00 10.78 81 PHE A O 1
ATOM 688 N N . ALA A 1 94 ? -19.013 34.796 -5.792 1.00 9.79 82 ALA A N 1
ATOM 689 C CA . ALA A 1 94 ? -19.392 33.497 -6.263 1.00 9.94 82 ALA A CA 1
ATOM 690 C C . ALA A 1 94 ? -20.700 33.465 -6.974 1.00 9.56 82 ALA A C 1
ATOM 691 O O . ALA A 1 94 ? -20.832 32.670 -7.926 1.00 10.35 82 ALA A O 1
ATOM 693 N N . GLN A 1 95 ? -21.681 34.251 -6.557 1.00 9.88 83 GLN A N 1
ATOM 694 C CA . GLN A 1 95 ? -22.927 34.349 -7.303 1.00 10.55 83 GLN A CA 1
ATOM 695 C C . GLN A 1 95 ? -22.741 35.096 -8.617 1.00 11.94 83 GLN A C 1
ATOM 696 O O . GLN A 1 95 ? -23.365 34.763 -9.631 1.00 12.55 83 GLN A O 1
ATOM 702 N N . GLU A 1 96 ? -21.892 36.102 -8.554 1.00 12.41 84 GLU A N 1
ATOM 703 C CA A GLU A 1 96 ? -21.679 36.917 -9.748 0.50 12.70 84 GLU A CA 1
ATOM 704 C CA B GLU A 1 96 ? -21.649 36.962 -9.724 0.50 13.73 84 GLU A CA 1
ATOM 705 C C . GLU A 1 96 ? -21.053 36.161 -10.888 1.00 13.54 84 GLU A C 1
ATOM 706 O O . GLU A 1 96 ? -21.194 36.539 -12.091 1.00 13.48 84 GLU A O 1
ATOM 717 N N . CYS A 1 97 ? -20.389 35.045 -10.549 1.00 11.69 85 CYS A N 1
ATOM 718 C CA . CYS A 1 97 ? -19.776 34.214 -11.571 1.00 12.19 85 CYS A CA 1
ATOM 719 C C . CYS A 1 97 ? -20.742 33.492 -12.496 1.00 13.09 85 CYS A C 1
ATOM 720 O O . CYS A 1 97 ? -20.277 32.935 -13.520 1.00 14.63 85 CYS A O 1
ATOM 723 N N . PHE A 1 98 ? -22.038 33.482 -12.196 1.00 12.93 86 PHE A N 1
ATOM 724 C CA . PHE A 1 98 ? -22.954 32.760 -13.009 1.00 12.66 86 PHE A CA 1
ATOM 725 C C . PHE A 1 98 ? -23.576 33.733 -14.054 1.00 14.63 86 PHE A C 1
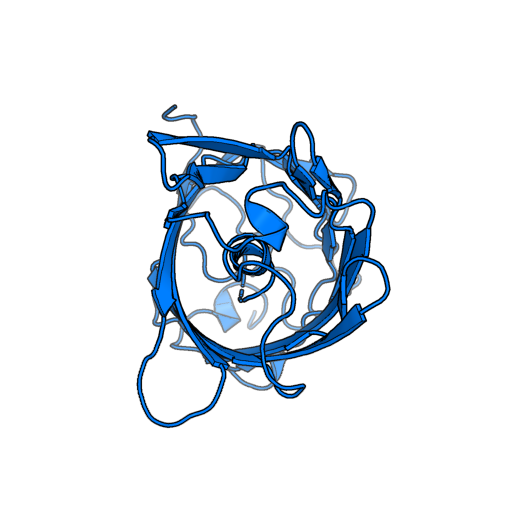ATOM 726 O O . PHE A 1 98 ? -23.728 34.892 -13.767 1.00 14.48 86 PHE A O 1
ATOM 734 N N . PRO A 1 99 ? -23.976 33.215 -15.204 1.00 15.37 87 PRO A N 1
ATOM 735 C CA . PRO A 1 99 ? -24.128 31.814 -15.497 1.00 16.12 87 PRO A CA 1
ATOM 736 C C . PRO A 1 99 ? -22.880 31.064 -16.000 1.00 13.99 87 PRO A C 1
ATOM 737 O O . PRO A 1 99 ? -22.963 29.852 -16.085 1.00 16.26 87 PRO A O 1
ATOM 741 N N . GLU A 1 100 ? -21.780 31.742 -16.269 1.00 13.91 88 GLU A N 1
ATOM 742 C CA . GLU A 1 100 ? -20.605 31.088 -16.830 1.00 14.31 88 GLU A CA 1
ATOM 743 C C . GLU A 1 100 ? -19.999 30.076 -15.902 1.00 14.97 88 GLU A C 1
ATOM 744 O O . GLU A 1 100 ? -19.528 29.031 -16.353 1.00 14.35 88 GLU A O 1
ATOM 750 N N . GLY A 1 101 ? -20.004 30.408 -14.624 1.00 13.72 89 GLY A N 1
ATOM 751 C CA . GLY A 1 101 ? -19.488 29.547 -13.590 1.00 13.12 89 GLY A CA 1
ATOM 752 C C . GLY A 1 101 ? -18.061 29.924 -13.148 1.00 11.94 89 GLY A C 1
ATOM 753 O O . GLY A 1 101 ? -17.503 30.986 -13.470 1.00 12.20 89 GLY A O 1
ATOM 754 N N . LEU A 1 102 ? -17.458 29.026 -12.370 1.00 10.57 90 LEU A N 1
ATOM 755 C CA . LEU A 1 102 ? -16.241 29.335 -11.729 1.00 11.25 90 LEU A CA 1
ATOM 756 C C . LEU A 1 102 ? -15.424 28.039 -11.515 1.00 11.20 90 LEU A C 1
ATOM 757 O O . LEU A 1 102 ? -15.997 26.924 -11.572 1.00 10.74 90 LEU A O 1
ATOM 762 N N A SER A 1 103 ? -14.129 28.197 -11.254 0.50 10.02 91 SER A N 1
ATOM 763 N N B SER A 1 103 ? -14.118 28.205 -11.270 0.50 9.85 91 SER A N 1
ATOM 764 C CA A SER A 1 103 ? -13.291 27.077 -10.897 0.50 10.97 91 SER A CA 1
ATOM 765 C CA B SER A 1 103 ? -13.240 27.106 -10.889 0.50 10.59 91 SER A CA 1
ATOM 766 C C A SER A 1 103 ? -12.645 27.394 -9.547 0.50 10.35 91 SER A C 1
ATOM 767 C C B SER A 1 103 ? -12.673 27.410 -9.516 0.50 10.17 91 SER A C 1
ATOM 768 O O A SER A 1 103 ? -12.439 28.564 -9.173 0.50 11.51 91 SER A O 1
ATOM 769 O O B SER A 1 103 ? -12.558 28.583 -9.096 0.50 11.28 91 SER A O 1
ATOM 774 N N . ILE A 1 104 ? -12.354 26.358 -8.783 1.00 9.16 92 ILE A N 1
ATOM 775 C CA . ILE A 1 104 ? -11.655 26.508 -7.497 1.00 9.80 92 ILE A CA 1
ATOM 776 C C . ILE A 1 104 ? -10.419 25.665 -7.534 1.00 9.84 92 ILE A C 1
ATOM 777 O O . ILE A 1 104 ? -10.437 24.503 -7.959 1.00 9.74 92 ILE A O 1
ATOM 782 N N . ASP A 1 105 ? -9.331 26.209 -6.984 1.00 10.53 93 ASP A N 1
ATOM 783 C CA . ASP A 1 105 ? -8.120 25.475 -6.728 1.00 11.83 93 ASP A CA 1
ATOM 784 C C . ASP A 1 105 ? -7.812 25.637 -5.260 1.00 10.42 93 ASP A C 1
ATOM 785 O O . ASP A 1 105 ? -7.772 26.768 -4.779 1.00 10.49 93 ASP A O 1
ATOM 790 N N . ARG A 1 106 ? -7.669 24.544 -4.513 1.00 8.96 94 ARG A N 1
ATOM 791 C CA . ARG A 1 106 ? -7.659 24.604 -3.059 1.00 10.29 94 ARG A CA 1
ATOM 792 C C . ARG A 1 106 ? -6.687 23.630 -2.454 1.00 9.90 94 ARG A C 1
ATOM 793 O O . ARG A 1 106 ? -6.553 22.511 -2.976 1.00 10.96 94 ARG A O 1
ATOM 801 N N A THR A 1 107 ? -6.005 24.065 -1.399 0.50 10.24 95 THR A N 1
ATOM 802 N N B THR A 1 107 ? -5.980 24.049 -1.409 0.50 10.74 95 THR A N 1
ATOM 803 C CA A THR A 1 107 ? -5.107 23.209 -0.697 0.50 10.74 95 THR A CA 1
ATOM 804 C CA B THR A 1 107 ? -5.152 23.135 -0.675 0.50 11.55 95 THR A CA 1
ATOM 805 C C A THR A 1 107 ? -5.459 23.293 0.787 0.50 10.89 95 THR A C 1
ATOM 806 C C B THR A 1 107 ? -5.496 23.278 0.782 0.50 11.29 95 THR A C 1
ATOM 807 O O A THR A 1 107 ? -5.525 24.417 1.327 0.50 12.57 95 THR A O 1
ATOM 808 O O B THR A 1 107 ? -5.562 24.408 1.303 0.50 12.95 95 THR A O 1
ATOM 815 N N . VAL A 1 108 ? -5.669 22.155 1.449 1.00 10.54 96 VAL A N 1
ATOM 816 C CA . VAL A 1 108 ? -5.895 22.125 2.877 1.00 10.78 96 VAL A CA 1
ATOM 817 C C . VAL A 1 108 ? -4.806 21.239 3.475 1.00 11.30 96 VAL A C 1
ATOM 818 O O . VAL A 1 108 ? -4.668 20.084 3.134 1.00 12.06 96 VAL A O 1
ATOM 822 N N . ARG A 1 109 ? -4.033 21.833 4.370 1.00 9.97 97 ARG A N 1
ATOM 823 C CA . ARG A 1 109 ? -2.861 21.217 4.939 1.00 10.83 97 ARG A CA 1
ATOM 824 C C . ARG A 1 109 ? -3.097 20.912 6.414 1.00 10.60 97 ARG A C 1
ATOM 825 O O . ARG A 1 109 ? -3.201 21.793 7.161 1.00 11.38 97 ARG A O 1
ATOM 833 N N . PHE A 1 110 ? -3.253 19.635 6.768 1.00 11.48 98 PHE A N 1
ATOM 834 C CA . PHE A 1 110 ? -3.585 19.257 8.115 1.00 12.78 98 PHE A CA 1
ATOM 835 C C . PHE A 1 110 ? -2.361 19.213 9.000 1.00 13.96 98 PHE A C 1
ATOM 836 O O . PHE A 1 110 ? -1.402 18.629 8.627 1.00 12.90 98 PHE A O 1
ATOM 844 N N . GLU A 1 111 ? -2.472 19.865 10.117 1.00 14.13 99 GLU A N 1
ATOM 845 C CA . GLU A 1 111 ? -1.317 19.935 11.087 1.00 13.21 99 GLU A CA 1
ATOM 846 C C . GLU A 1 111 ? -0.989 18.552 11.523 1.00 14.00 99 GLU A C 1
ATOM 847 O O . GLU A 1 111 ? -1.780 17.718 11.955 1.00 14.35 99 GLU A O 1
ATOM 853 N N . ASN A 1 112 ? 0.324 18.214 11.436 1.00 13.31 100 ASN A N 1
ATOM 854 C CA . ASN A 1 112 ? 0.823 16.867 11.755 1.00 13.64 100 ASN A CA 1
ATOM 855 C C . ASN A 1 112 ? 0.225 15.780 10.915 1.00 13.20 100 ASN A C 1
ATOM 856 O O . ASN A 1 112 ? 0.241 14.599 11.278 1.00 14.69 100 ASN A O 1
ATOM 861 N N . ASP A 1 113 ? -0.246 16.126 9.699 1.00 12.24 101 ASP A N 1
ATOM 862 C CA . ASP A 1 113 ? -0.914 15.138 8.912 1.00 13.35 101 ASP A CA 1
ATOM 863 C C . ASP A 1 113 ? -0.837 15.524 7.434 1.00 13.47 101 ASP A C 1
ATOM 864 O O . ASP A 1 113 ? -0.010 16.328 7.034 1.00 12.91 101 ASP A O 1
ATOM 869 N N . GLY A 1 114 ? -1.732 14.921 6.607 1.00 12.30 102 GLY A N 1
ATOM 870 C CA . GLY A 1 114 ? -1.587 15.093 5.195 1.00 12.39 102 GLY A CA 1
ATOM 871 C C . GLY A 1 114 ? -2.210 16.361 4.595 1.00 10.86 102 GLY A C 1
ATOM 872 O O . GLY A 1 114 ? -2.668 17.258 5.285 1.00 11.95 102 GLY A O 1
ATOM 873 N N . THR A 1 115 ? -2.108 16.434 3.278 1.00 11.53 103 THR A N 1
ATOM 874 C CA . THR A 1 115 ? -2.563 17.607 2.570 1.00 10.82 103 THR A CA 1
ATOM 875 C C . THR A 1 115 ? -3.538 17.161 1.490 1.00 10.45 103 THR A C 1
ATOM 876 O O . THR A 1 115 ? -3.274 16.209 0.743 1.00 11.93 103 THR A O 1
ATOM 880 N N A MET A 1 116 ? -4.626 17.915 1.423 0.50 10.95 104 MET A N 1
ATOM 881 N N B MET A 1 116 ? -4.639 17.854 1.377 0.50 11.10 104 MET A N 1
ATOM 882 C CA A MET A 1 116 ? -5.680 17.734 0.393 0.50 10.98 104 MET A CA 1
ATOM 883 C CA B MET A 1 116 ? -5.538 17.513 0.256 0.50 11.00 104 MET A CA 1
ATOM 884 C C A MET A 1 116 ? -5.578 18.824 -0.671 0.50 10.25 104 MET A C 1
ATOM 885 C C B MET A 1 116 ? -5.593 18.738 -0.671 0.50 10.44 104 MET A C 1
ATOM 886 O O A MET A 1 116 ? -5.725 20.007 -0.347 0.50 10.42 104 MET A O 1
ATOM 887 O O B MET A 1 116 ? -5.791 19.892 -0.270 0.50 10.70 104 MET A O 1
ATOM 896 N N . THR A 1 117 ? -5.378 18.421 -1.930 1.00 10.45 105 THR A N 1
ATOM 897 C CA . THR A 1 117 ? -5.325 19.431 -3.006 1.00 10.61 105 THR A CA 1
ATOM 898 C C . THR A 1 117 ? -6.441 19.115 -4.001 1.00 9.86 105 THR A C 1
ATOM 899 O O . THR A 1 117 ? -6.519 17.984 -4.459 1.00 11.74 105 THR A O 1
ATOM 903 N N . SER A 1 118 ? -7.322 20.075 -4.262 1.00 8.98 106 SER A N 1
ATOM 904 C CA . SER A 1 118 ? -8.486 19.822 -5.114 1.00 8.78 106 SER A CA 1
ATOM 905 C C . SER A 1 118 ? -8.584 20.863 -6.215 1.00 9.01 106 SER A C 1
ATOM 906 O O . SER A 1 118 ? -8.205 22.027 -6.064 1.00 9.37 106 SER A O 1
ATOM 909 N N . HIS A 1 119 ? -9.217 20.437 -7.306 1.00 8.93 107 HIS A N 1
ATOM 910 C CA . HIS A 1 119 ? -9.617 21.310 -8.354 1.00 9.11 107 HIS A CA 1
ATOM 911 C C . HIS A 1 119 ? -11.117 21.086 -8.620 1.00 8.59 107 HIS A C 1
ATOM 912 O O . HIS A 1 119 ? -11.544 19.935 -8.789 1.00 9.03 107 HIS A O 1
ATOM 919 N N . HIS A 1 120 ? -11.880 22.169 -8.602 1.00 8.90 108 HIS A N 1
ATOM 920 C CA . HIS A 1 120 ? -13.321 22.124 -8.765 1.00 8.63 108 HIS A CA 1
ATOM 921 C C . HIS A 1 120 ? -13.788 22.930 -9.960 1.00 9.48 108 HIS A C 1
ATOM 922 O O . HIS A 1 120 ? -13.207 24.017 -10.183 1.00 10.23 108 HIS A O 1
ATOM 929 N N . THR A 1 121 ? -14.765 22.451 -10.704 1.00 8.66 109 THR A N 1
ATOM 930 C CA . THR A 1 121 ? -15.441 23.325 -11.678 1.00 10.30 109 THR A CA 1
ATOM 931 C C . THR A 1 121 ? -16.895 23.385 -11.305 1.00 10.71 109 THR A C 1
ATOM 932 O O . THR A 1 121 ? -17.449 22.335 -10.898 1.00 12.24 109 THR A O 1
ATOM 936 N N . TYR A 1 122 ? -17.544 24.511 -11.463 1.00 8.75 110 TYR A N 1
ATOM 937 C CA . TYR A 1 122 ? -18.984 24.724 -11.137 1.00 8.81 110 TYR A CA 1
ATOM 938 C C . TYR A 1 122 ? -19.701 25.252 -12.399 1.00 10.06 110 TYR A C 1
ATOM 939 O O . TYR A 1 122 ? -19.197 26.216 -13.034 1.00 10.45 110 TYR A O 1
ATOM 948 N N A GLU A 1 123 ? -20.826 24.658 -12.733 0.40 10.16 111 GLU A N 1
ATOM 949 N N B GLU A 1 123 ? -20.816 24.656 -12.738 0.60 9.94 111 GLU A N 1
ATOM 950 C CA A GLU A 1 123 ? -21.627 25.061 -13.878 0.40 11.30 111 GLU A CA 1
ATOM 951 C CA B GLU A 1 123 ? -21.653 25.129 -13.829 0.60 11.50 111 GLU A CA 1
ATOM 952 C C A GLU A 1 123 ? -23.067 25.130 -13.391 0.40 12.20 111 GLU A C 1
ATOM 953 C C B GLU A 1 123 ? -23.075 25.179 -13.352 0.60 12.35 111 GLU A C 1
ATOM 954 O O A GLU A 1 123 ? -23.447 24.487 -12.408 0.40 13.13 111 GLU A O 1
ATOM 955 O O B GLU A 1 123 ? -23.474 24.518 -12.386 0.60 13.22 111 GLU A O 1
ATOM 966 N N . LEU A 1 124 ? -23.884 25.917 -14.057 1.00 12.27 112 LEU A N 1
ATOM 967 C CA . LEU A 1 124 ? -25.282 26.019 -13.720 1.00 13.76 112 LEU A CA 1
ATOM 968 C C . LEU A 1 124 ? -26.151 25.305 -14.762 1.00 16.41 112 LEU A C 1
ATOM 969 O O . LEU A 1 124 ? -25.950 25.476 -16.001 1.00 22.64 112 LEU A O 1
ATOM 974 N N . ASP A 1 125 ? -27.012 24.465 -14.321 1.00 15.07 113 ASP A N 1
ATOM 975 C CA . ASP A 1 125 ? -28.018 23.944 -15.170 1.00 18.24 113 ASP A CA 1
ATOM 976 C C . ASP A 1 125 ? -29.365 24.199 -14.554 1.00 17.00 113 ASP A C 1
ATOM 977 O O . ASP A 1 125 ? -29.809 23.494 -13.663 1.00 15.91 113 ASP A O 1
ATOM 982 N N . ASP A 1 126 ? -29.955 25.251 -15.140 1.00 18.69 114 ASP A N 1
ATOM 983 C CA . ASP A 1 126 ? -31.257 25.717 -14.756 1.00 18.52 114 ASP A CA 1
ATOM 984 C C . ASP A 1 126 ? -31.058 26.243 -13.344 1.00 16.24 114 ASP A C 1
ATOM 985 O O . ASP A 1 126 ? -30.530 27.369 -13.172 1.00 18.92 114 ASP A O 1
ATOM 990 N N . THR A 1 127 ? -31.598 25.513 -12.363 1.00 14.97 115 THR A N 1
ATOM 991 C CA . THR A 1 127 ? -31.441 26.000 -10.925 1.00 13.15 115 THR A CA 1
ATOM 992 C C . THR A 1 127 ? -30.536 25.033 -10.126 1.00 12.85 115 THR A C 1
ATOM 993 O O . THR A 1 127 ? -30.569 25.121 -8.917 1.00 12.60 115 THR A O 1
ATOM 997 N N . CYS A 1 128 ? -29.789 24.174 -10.793 1.00 11.20 116 CYS A N 1
ATOM 998 C CA . CYS A 1 128 ? -28.878 23.195 -10.083 1.00 10.38 116 CYS A CA 1
ATOM 999 C C . CYS A 1 128 ? -27.466 23.530 -10.393 1.00 10.10 116 CYS A C 1
ATOM 1000 O O . CYS A 1 128 ? -27.072 23.697 -11.550 1.00 10.56 116 CYS A O 1
ATOM 1003 N N . VAL A 1 129 ? -26.683 23.855 -9.353 1.00 7.91 117 VAL A N 1
ATOM 1004 C CA . VAL A 1 129 ? -25.247 24.121 -9.540 1.00 8.49 117 VAL A CA 1
ATOM 1005 C C . VAL A 1 129 ? -24.503 22.807 -9.426 1.00 8.62 117 VAL A C 1
ATOM 1006 O O . VAL A 1 129 ? -24.536 22.152 -8.396 1.00 9.06 117 VAL A O 1
ATOM 1010 N N . VAL A 1 130 ? -23.841 22.420 -10.515 1.00 8.36 118 VAL A N 1
ATOM 1011 C CA . VAL A 1 130 ? -23.184 21.121 -10.586 1.00 9.08 118 VAL A CA 1
ATOM 1012 C C . VAL A 1 130 ? -21.661 21.345 -10.469 1.00 8.56 118 VAL A C 1
ATOM 1013 O O . VAL A 1 130 ? -21.066 22.198 -11.163 1.00 9.33 118 VAL A O 1
ATOM 1017 N N . SER A 1 131 ? -20.996 20.619 -9.579 1.00 8.26 119 SER A N 1
ATOM 1018 C CA . SER A 1 131 ? -19.551 20.673 -9.450 1.00 8.51 119 SER A CA 1
ATOM 1019 C C . SER A 1 131 ? -18.924 19.298 -9.755 1.00 7.95 119 SER A C 1
ATOM 1020 O O . SER A 1 131 ? -19.428 18.263 -9.405 1.00 8.36 119 SER A O 1
ATOM 1023 N N . ARG A 1 132 ? -17.790 19.402 -10.434 1.00 8.05 120 ARG A N 1
ATOM 1024 C CA . ARG A 1 132 ? -16.963 18.265 -10.663 1.00 8.57 120 ARG A CA 1
ATOM 1025 C C . ARG A 1 132 ? -15.648 18.535 -9.963 1.00 8.28 120 ARG A C 1
ATOM 1026 O O . ARG A 1 132 ? -15.024 19.602 -10.189 1.00 8.59 120 ARG A O 1
ATOM 1034 N N . ILE A 1 133 ? -15.189 17.610 -9.116 1.00 8.96 121 ILE A N 1
ATOM 1035 C CA . ILE A 1 133 ? -14.039 17.820 -8.276 1.00 8.64 121 ILE A CA 1
ATOM 1036 C C . ILE A 1 133 ? -13.087 16.622 -8.392 1.00 9.42 121 ILE A C 1
ATOM 1037 O O . ILE A 1 133 ? -13.531 15.463 -8.384 1.00 9.54 121 ILE A O 1
ATOM 1042 N N . THR A 1 134 ? -11.790 16.931 -8.533 1.00 9.79 122 THR A N 1
ATOM 1043 C CA . THR A 1 134 ? -10.739 15.911 -8.347 1.00 10.36 122 THR A CA 1
ATOM 1044 C C . THR A 1 134 ? -9.975 16.310 -7.123 1.00 9.75 122 THR A C 1
ATOM 1045 O O . THR A 1 134 ? -9.710 17.530 -6.907 1.00 10.67 122 THR A O 1
ATOM 1049 N N . VAL A 1 135 ? -9.614 15.339 -6.319 1.00 9.49 123 VAL A N 1
ATOM 1050 C CA . VAL A 1 135 ? -8.871 15.612 -5.111 1.00 10.08 123 VAL A CA 1
ATOM 1051 C C . VAL A 1 135 ? -7.803 14.594 -4.826 1.00 11.62 123 VAL A C 1
ATOM 1052 O O . VAL A 1 135 ? -8.049 13.380 -4.933 1.00 11.89 123 VAL A O 1
ATOM 1056 N N . ASN A 1 136 ? -6.614 15.056 -4.465 1.00 11.84 124 ASN A N 1
ATOM 1057 C CA . ASN A 1 136 ? -5.508 14.191 -4.088 1.00 11.65 124 ASN A CA 1
ATOM 1058 C C . ASN A 1 136 ? -5.193 14.440 -2.639 1.00 10.61 124 ASN A C 1
ATOM 1059 O O . ASN A 1 136 ? -4.950 15.553 -2.222 1.00 10.70 124 ASN A O 1
ATOM 1064 N N . CYS A 1 137 ? -5.304 13.387 -1.833 1.00 12.21 125 CYS A N 1
ATOM 1065 C CA . CYS A 1 137 ? -5.184 13.472 -0.396 1.00 11.66 125 CYS A CA 1
ATOM 1066 C C . CYS A 1 137 ? -3.927 12.694 -0.051 1.00 11.89 125 CYS A C 1
ATOM 1067 O O . CYS A 1 137 ? -3.989 11.463 0.038 1.00 13.10 125 CYS A O 1
ATOM 1070 N N . ASP A 1 138 ? -2.806 13.375 0.057 1.00 11.69 126 ASP A N 1
ATOM 1071 C CA . ASP A 1 138 ? -1.483 12.672 0.119 1.00 13.59 126 ASP A CA 1
ATOM 1072 C C . ASP A 1 138 ? -0.778 12.915 1.443 1.00 13.45 126 ASP A C 1
ATOM 1073 O O . ASP A 1 138 ? -0.888 13.973 2.028 1.00 14.14 126 ASP A O 1
ATOM 1078 N N . GLY A 1 139 ? -0.029 11.881 1.873 1.00 15.07 127 GLY A N 1
ATOM 1079 C CA . GLY A 1 139 ? 0.715 11.989 3.111 1.00 14.53 127 GLY A CA 1
ATOM 1080 C C . GLY A 1 139 ? 0.007 11.896 4.384 1.00 13.20 127 GLY A C 1
ATOM 1081 O O . GLY A 1 139 ? 0.434 12.436 5.378 1.00 15.58 127 GLY A O 1
ATOM 1082 N N . PHE A 1 140 ? -1.201 11.295 4.349 1.00 14.53 128 PHE A N 1
ATOM 1083 C CA . PHE A 1 140 ? -1.989 11.170 5.567 1.00 13.90 128 PHE A CA 1
ATOM 1084 C C . PHE A 1 140 ? -1.434 10.121 6.484 1.00 14.23 128 PHE A C 1
ATOM 1085 O O . PHE A 1 140 ? -0.873 9.135 6.019 1.00 17.63 128 PHE A O 1
ATOM 1093 N N . GLN A 1 141 ? -1.502 10.403 7.749 1.00 14.60 129 GLN A N 1
ATOM 1094 C CA . GLN A 1 141 ? -0.865 9.490 8.734 1.00 16.34 129 GLN A CA 1
ATOM 1095 C C . GLN A 1 141 ? -1.731 8.300 9.006 1.00 17.33 129 GLN A C 1
ATOM 1096 O O . GLN A 1 141 ? -2.819 8.491 9.576 1.00 16.60 129 GLN A O 1
ATOM 1102 N N . PRO A 1 142 ? -1.241 7.079 8.741 1.00 19.71 130 PRO A N 1
ATOM 1103 C CA . PRO A 1 142 ? -2.067 5.902 9.030 1.00 21.45 130 PRO A CA 1
ATOM 1104 C C . PRO A 1 142 ? -2.539 5.762 10.437 1.00 21.13 130 PRO A C 1
ATOM 1105 O O . PRO A 1 142 ? -3.618 5.233 10.633 1.00 21.80 130 PRO A O 1
ATOM 1109 N N . ASP A 1 143 ? -1.813 6.256 11.422 1.00 22.23 131 ASP A N 1
ATOM 1110 C CA . ASP A 1 143 ? -2.280 6.150 12.815 1.00 23.43 131 ASP A CA 1
ATOM 1111 C C . ASP A 1 143 ? -2.841 7.405 13.332 1.00 21.69 131 ASP A C 1
ATOM 1112 O O . ASP A 1 143 ? -3.060 7.539 14.516 1.00 23.34 131 ASP A O 1
ATOM 1117 N N . GLY A 1 144 ? -3.021 8.417 12.464 1.00 15.87 132 GLY A N 1
ATOM 1118 C CA . GLY A 1 144 ? -3.618 9.625 12.896 1.00 17.59 132 GLY A CA 1
ATOM 1119 C C . GLY A 1 144 ? -5.184 9.608 12.841 1.00 13.77 132 GLY A C 1
ATOM 1120 O O . GLY A 1 144 ? -5.752 8.622 12.430 1.00 15.08 132 GLY A O 1
ATOM 1121 N N . PRO A 1 145 ? -5.790 10.721 13.265 1.00 14.92 133 PRO A N 1
ATOM 1122 C CA . PRO A 1 145 ? -7.263 10.675 13.459 1.00 14.57 133 PRO A CA 1
ATOM 1123 C C . PRO A 1 145 ? -8.043 10.858 12.175 1.00 15.44 133 PRO A C 1
ATOM 1124 O O . PRO A 1 145 ? -9.230 10.493 12.172 1.00 15.97 133 PRO A O 1
ATOM 1128 N N . ILE A 1 146 ? -7.419 11.180 11.064 1.00 14.63 134 ILE A N 1
ATOM 1129 C CA . ILE A 1 146 ? -8.126 11.176 9.774 1.00 14.82 134 ILE A CA 1
ATOM 1130 C C . ILE A 1 146 ? -8.247 9.774 9.237 1.00 16.17 134 ILE A C 1
ATOM 1131 O O . ILE A 1 146 ? -9.361 9.261 8.912 1.00 15.03 134 ILE A O 1
ATOM 1136 N N . MET A 1 147 ? -7.139 9.068 9.179 1.00 15.85 135 MET A N 1
ATOM 1137 C CA . MET A 1 147 ? -7.177 7.739 8.644 1.00 15.21 135 MET A CA 1
ATOM 1138 C C . MET A 1 147 ? -7.849 6.698 9.560 1.00 14.28 135 MET A C 1
ATOM 1139 O O . MET A 1 147 ? -8.333 5.722 9.104 1.00 17.88 135 MET A O 1
ATOM 1144 N N . ARG A 1 148 ? -7.803 6.946 10.846 1.00 15.94 136 ARG A N 1
ATOM 1145 C CA . ARG A 1 148 ? -8.460 6.078 11.839 1.00 18.53 136 ARG A CA 1
ATOM 1146 C C . ARG A 1 148 ? -9.878 6.538 12.153 1.00 19.14 136 ARG A C 1
ATOM 1147 O O . ARG A 1 148 ? -10.509 6.010 13.059 1.00 18.51 136 ARG A O 1
ATOM 1155 N N . ASP A 1 149 ? -10.391 7.547 11.453 1.00 16.73 137 ASP A N 1
ATOM 1156 C CA . ASP A 1 149 ? -11.830 7.952 11.661 1.00 16.74 137 ASP A CA 1
ATOM 1157 C C . ASP A 1 149 ? -12.131 8.358 13.067 1.00 15.21 137 ASP A C 1
ATOM 1158 O O . ASP A 1 149 ? -13.157 7.922 13.651 1.00 18.41 137 ASP A O 1
ATOM 1163 N N . GLN A 1 150 ? -11.320 9.231 13.625 1.00 14.54 138 GLN A N 1
ATOM 1164 C CA . GLN A 1 150 ? -11.461 9.700 14.995 1.00 17.04 138 GLN A CA 1
ATOM 1165 C C . GLN A 1 150 ? -11.887 11.098 15.173 1.00 16.66 138 GLN A C 1
ATOM 1166 O O . GLN A 1 150 ? -11.820 11.660 16.243 1.00 19.15 138 GLN A O 1
ATOM 1172 N N . LEU A 1 151 ? -12.352 11.734 14.077 1.00 15.74 139 LEU A N 1
ATOM 1173 C CA . LEU A 1 151 ? -12.760 13.103 14.203 1.00 14.87 139 LEU A CA 1
ATOM 1174 C C . LEU A 1 151 ? -14.262 13.131 14.475 1.00 15.73 139 LEU A C 1
ATOM 1175 O O . LEU A 1 151 ? -15.009 12.473 13.789 1.00 16.11 139 LEU A O 1
ATOM 1180 N N . VAL A 1 152 ? -14.645 13.907 15.478 1.00 15.82 140 VAL A N 1
ATOM 1181 C CA . VAL A 1 152 ? -15.979 13.881 16.020 1.00 18.50 140 VAL A CA 1
ATOM 1182 C C . VAL A 1 152 ? -16.791 15.066 15.537 1.00 19.13 140 VAL A C 1
ATOM 1183 O O . VAL A 1 152 ? -17.846 14.811 15.048 1.00 24.24 140 VAL A O 1
ATOM 1187 N N . ASP A 1 153 ? -16.342 16.310 15.688 1.00 16.36 141 ASP A N 1
ATOM 1188 C CA . ASP A 1 153 ? -17.136 17.442 15.361 1.00 19.12 141 ASP A CA 1
ATOM 1189 C C . ASP A 1 153 ? -16.329 18.340 14.479 1.00 16.76 141 ASP A C 1
ATOM 1190 O O . ASP A 1 153 ? -15.088 18.158 14.362 1.00 16.88 141 ASP A O 1
ATOM 1195 N N . ILE A 1 154 ? -17.009 19.264 13.788 1.00 13.35 142 ILE A N 1
ATOM 1196 C CA . ILE A 1 154 ? -16.359 20.289 12.964 1.00 12.80 142 ILE A CA 1
ATOM 1197 C C . ILE A 1 154 ? -16.538 21.630 13.624 1.00 11.56 142 ILE A C 1
ATOM 1198 O O . ILE A 1 154 ? -17.649 22.057 13.953 1.00 14.21 142 ILE A O 1
ATOM 1203 N N . LEU A 1 155 ? -15.437 22.321 13.925 1.00 11.79 143 LEU A N 1
ATOM 1204 C CA . LEU A 1 155 ? -15.485 23.566 14.580 1.00 12.31 143 LEU A CA 1
ATOM 1205 C C . LEU A 1 155 ? -15.951 24.688 13.600 1.00 12.19 143 LEU A C 1
ATOM 1206 O O . LEU A 1 155 ? -15.712 24.587 12.412 1.00 12.87 143 LEU A O 1
ATOM 1211 N N . PRO A 1 156 ? -16.498 25.790 14.123 1.00 12.80 144 PRO A N 1
ATOM 1212 C CA . PRO A 1 156 ? -16.813 26.913 13.314 1.00 13.62 144 PRO A CA 1
ATOM 1213 C C . PRO A 1 156 ? -15.549 27.540 12.775 1.00 13.82 144 PRO A C 1
ATOM 1214 O O . PRO A 1 156 ? -14.484 27.453 13.435 1.00 14.99 144 PRO A O 1
ATOM 1218 N N A SER A 1 157 ? -15.625 28.117 11.591 0.50 13.50 145 SER A N 1
ATOM 1219 N N B SER A 1 157 ? -15.580 28.036 11.542 0.50 12.83 145 SER A N 1
ATOM 1220 C CA A SER A 1 157 ? -14.501 28.781 11.037 0.50 13.97 145 SER A CA 1
ATOM 1221 C CA B SER A 1 157 ? -14.451 28.721 10.961 0.50 12.74 145 SER A CA 1
ATOM 1222 C C A SER A 1 157 ? -14.845 30.157 10.551 0.50 13.76 145 SER A C 1
ATOM 1223 C C B SER A 1 157 ? -14.829 30.135 10.546 0.50 13.04 145 SER A C 1
ATOM 1224 O O A SER A 1 157 ? -15.924 30.396 10.041 0.50 13.82 145 SER A O 1
ATOM 1225 O O B SER A 1 157 ? -15.932 30.378 10.092 0.50 13.20 145 SER A O 1
ATOM 1230 N N . GLU A 1 158 ? -13.937 31.103 10.739 1.00 14.85 146 GLU A N 1
ATOM 1231 C CA . GLU A 1 158 ? -14.143 32.442 10.155 1.00 15.25 146 GLU A CA 1
ATOM 1232 C C . GLU A 1 158 ? -13.082 32.534 9.028 1.00 15.64 146 GLU A C 1
ATOM 1233 O O . GLU A 1 158 ? -11.883 32.585 9.323 1.00 17.28 146 GLU A O 1
ATOM 1239 N N A THR A 1 159 ? -13.480 32.478 7.761 0.50 13.29 147 THR A N 1
ATOM 1240 N N B THR A 1 159 ? -13.502 32.556 7.780 0.50 13.67 147 THR A N 1
ATOM 1241 C CA A THR A 1 159 ? -12.554 32.529 6.641 0.50 12.69 147 THR A CA 1
ATOM 1242 C CA B THR A 1 159 ? -12.605 32.556 6.668 0.50 13.30 147 THR A CA 1
ATOM 1243 C C A THR A 1 159 ? -12.406 33.987 6.199 0.50 13.08 147 THR A C 1
ATOM 1244 C C B THR A 1 159 ? -12.418 33.997 6.194 0.50 13.39 147 THR A C 1
ATOM 1245 O O A THR A 1 159 ? -13.303 34.799 6.364 0.50 13.96 147 THR A O 1
ATOM 1246 O O B THR A 1 159 ? -13.307 34.819 6.346 0.50 14.23 147 THR A O 1
ATOM 1253 N N . HIS A 1 160 ? -11.227 34.311 5.680 1.00 12.36 148 HIS A N 1
ATOM 1254 C CA . HIS A 1 160 ? -10.914 35.631 5.201 1.00 12.70 148 HIS A CA 1
ATOM 1255 C C . HIS A 1 160 ? -10.936 35.643 3.695 1.00 12.40 148 HIS A C 1
ATOM 1256 O O . HIS A 1 160 ? -10.099 34.926 3.115 1.00 14.41 148 HIS A O 1
ATOM 1263 N N . MET A 1 161 ? -11.762 36.449 3.094 1.00 11.39 149 MET A N 1
ATOM 1264 C CA . MET A 1 161 ? -11.913 36.515 1.681 1.00 13.31 149 MET A CA 1
ATOM 1265 C C . MET A 1 161 ? -11.231 37.788 1.148 1.00 12.54 149 MET A C 1
ATOM 1266 O O . MET A 1 161 ? -11.455 38.873 1.726 1.00 13.50 149 MET A O 1
ATOM 1271 N N . PHE A 1 162 ? -10.472 37.685 0.077 1.00 12.89 150 PHE A N 1
ATOM 1272 C CA . PHE A 1 162 ? -9.955 38.912 -0.501 1.00 16.31 150 PHE A CA 1
ATOM 1273 C C . PHE A 1 162 ? -9.832 38.848 -1.986 1.00 14.36 150 PHE A C 1
ATOM 1274 O O . PHE A 1 162 ? -9.642 37.789 -2.552 1.00 14.11 150 PHE A O 1
ATOM 1282 N N . PRO A 1 163 ? -10.000 39.969 -2.652 1.00 14.20 151 PRO A N 1
ATOM 1283 C CA . PRO A 1 163 ? -9.866 39.942 -4.075 1.00 14.79 151 PRO A CA 1
ATOM 1284 C C . PRO A 1 163 ? -8.469 39.626 -4.523 1.00 16.42 151 PRO A C 1
ATOM 1285 O O . PRO A 1 163 ? -7.524 39.979 -3.861 1.00 16.79 151 PRO A O 1
ATOM 1289 N N . HIS A 1 164 ? -8.318 38.986 -5.672 1.00 15.66 152 HIS A N 1
ATOM 1290 C CA . HIS A 1 164 ? -7.092 38.556 -6.158 1.00 19.07 152 HIS A CA 1
ATOM 1291 C C . HIS A 1 164 ? -7.103 38.763 -7.644 1.00 20.14 152 HIS A C 1
ATOM 1292 O O . HIS A 1 164 ? -7.751 38.051 -8.413 1.00 20.77 152 HIS A O 1
ATOM 1299 N N . GLY A 1 165 ? -6.373 39.787 -8.085 1.00 21.15 153 GLY A N 1
ATOM 1300 C CA . GLY A 1 165 ? -6.333 40.059 -9.528 1.00 20.78 153 GLY A CA 1
ATOM 1301 C C . GLY A 1 165 ? -7.609 40.604 -10.067 1.00 19.90 153 GLY A C 1
ATOM 1302 O O . GLY A 1 165 ? -8.413 41.212 -9.315 1.00 23.36 153 GLY A O 1
ATOM 1303 N N . PRO A 1 166 ? -7.868 40.405 -11.368 1.00 19.25 154 PRO A N 1
ATOM 1304 C CA . PRO A 1 166 ? -9.028 41.027 -11.939 1.00 19.97 154 PRO A CA 1
ATOM 1305 C C . PRO A 1 166 ? -10.291 40.203 -11.861 1.00 19.38 154 PRO A C 1
ATOM 1306 O O . PRO A 1 166 ? -11.389 40.769 -12.018 1.00 20.58 154 PRO A O 1
ATOM 1310 N N . ASN A 1 167 ? -10.147 38.880 -11.587 1.00 17.93 155 ASN A N 1
ATOM 1311 C CA . ASN A 1 167 ? -11.279 37.988 -11.827 1.00 16.95 155 ASN A CA 1
ATOM 1312 C C . ASN A 1 167 ? -11.334 36.796 -10.861 1.00 15.30 155 ASN A C 1
ATOM 1313 O O . ASN A 1 167 ? -11.810 35.705 -11.223 1.00 14.20 155 ASN A O 1
ATOM 1318 N N . ALA A 1 168 ? -10.765 37.007 -9.680 1.00 14.18 156 ALA A N 1
ATOM 1319 C CA . ALA A 1 168 ? -10.639 35.884 -8.701 1.00 14.04 156 ALA A CA 1
ATOM 1320 C C . ALA A 1 168 ? -10.685 36.435 -7.299 1.00 14.79 156 ALA A C 1
ATOM 1321 O O . ALA A 1 168 ? -10.507 37.652 -7.028 1.00 14.88 156 ALA A O 1
ATOM 1323 N N . VAL A 1 169 ? -11.063 35.540 -6.391 1.00 12.65 157 VAL A N 1
ATOM 1324 C CA . VAL A 1 169 ? -11.071 35.868 -4.973 1.00 13.03 157 VAL A CA 1
ATOM 1325 C C . VAL A 1 169 ? -10.357 34.734 -4.279 1.00 12.81 157 VAL A C 1
ATOM 1326 O O . VAL A 1 169 ? -10.602 33.592 -4.566 1.00 14.67 157 VAL A O 1
ATOM 1330 N N . ARG A 1 170 ? -9.537 35.076 -3.310 1.00 12.56 158 ARG A N 1
ATOM 1331 C CA . ARG A 1 170 ? -8.860 34.087 -2.506 1.00 14.59 158 ARG A CA 1
ATOM 1332 C C . ARG A 1 170 ? -9.384 34.085 -1.104 1.00 14.93 158 ARG A C 1
ATOM 1333 O O . ARG A 1 170 ? -9.879 35.031 -0.631 1.00 14.55 158 ARG A O 1
ATOM 1341 N N . GLN A 1 171 ? -9.205 32.952 -0.466 1.00 15.13 159 GLN A N 1
ATOM 1342 C CA . GLN A 1 171 ? -9.494 32.941 0.936 1.00 19.31 159 GLN A CA 1
ATOM 1343 C C . GLN A 1 171 ? -8.499 32.128 1.713 1.00 21.64 159 GLN A C 1
ATOM 1344 O O . GLN A 1 171 ? -7.881 31.257 1.175 1.00 22.21 159 GLN A O 1
ATOM 1350 N N . THR A 1 172 ? -8.339 32.487 2.982 1.00 19.52 160 THR A N 1
ATOM 1351 C CA . THR A 1 172 ? -7.457 31.782 3.903 1.00 16.86 160 THR A CA 1
ATOM 1352 C C . THR A 1 172 ? -8.292 31.521 5.159 1.00 16.97 160 THR A C 1
ATOM 1353 O O . THR A 1 172 ? -9.044 32.372 5.604 1.00 18.04 160 THR A O 1
ATOM 1357 N N . ALA A 1 173 ? -8.077 30.387 5.822 1.00 14.41 161 ALA A N 1
ATOM 1358 C CA . ALA A 1 173 ? -8.740 30.069 7.035 1.00 14.58 161 ALA A CA 1
ATOM 1359 C C . ALA A 1 173 ? -8.006 28.979 7.756 1.00 14.06 161 ALA A C 1
ATOM 1360 O O . ALA A 1 173 ? -7.083 28.322 7.160 1.00 14.41 161 ALA A O 1
ATOM 1362 N N A THR A 1 174 ? -8.407 28.741 9.000 0.50 16.19 162 THR A N 1
ATOM 1363 N N B THR A 1 174 ? -8.437 28.740 8.997 0.50 13.98 162 THR A N 1
ATOM 1364 C CA A THR A 1 174 ? -8.042 27.499 9.622 0.50 17.35 162 THR A CA 1
ATOM 1365 C CA B THR A 1 174 ? -8.074 27.526 9.694 0.50 13.37 162 THR A CA 1
ATOM 1366 C C A THR A 1 174 ? -9.331 26.734 9.792 0.50 16.72 162 THR A C 1
ATOM 1367 C C B THR A 1 174 ? -9.348 26.731 9.801 0.50 14.48 162 THR A C 1
ATOM 1368 O O A THR A 1 174 ? -10.336 27.262 10.238 0.50 18.38 162 THR A O 1
ATOM 1369 O O B THR A 1 174 ? -10.368 27.241 10.226 0.50 16.40 162 THR A O 1
ATOM 1376 N N . ILE A 1 175 ? -9.276 25.484 9.381 1.00 15.13 163 ILE A N 1
ATOM 1377 C CA . ILE A 1 175 ? -10.342 24.555 9.528 1.00 16.27 163 ILE A CA 1
ATOM 1378 C C . ILE A 1 175 ? -10.041 23.673 10.709 1.00 17.16 163 ILE A C 1
ATOM 1379 O O . ILE A 1 175 ? -8.867 23.358 10.960 1.00 19.50 163 ILE A O 1
ATOM 1384 N N . GLY A 1 176 ? -11.047 23.280 11.461 1.00 14.04 164 GLY A N 1
ATOM 1385 C CA . GLY A 1 176 ? -10.804 22.610 12.735 1.00 1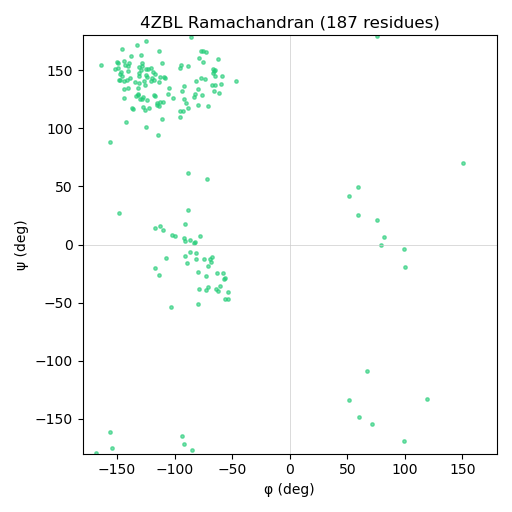5.78 164 GLY A CA 1
ATOM 1386 C C . GLY A 1 176 ? -11.773 21.494 13.028 1.00 15.39 164 GLY A C 1
ATOM 1387 O O . GLY A 1 176 ? -12.958 21.595 12.688 1.00 14.19 164 GLY A O 1
ATOM 1388 N N . PHE A 1 177 ? -11.274 20.425 13.612 1.00 14.83 165 PHE A N 1
ATOM 1389 C CA . PHE A 1 177 ? -12.044 19.214 13.968 1.00 14.78 165 PHE A CA 1
ATOM 1390 C C . PHE A 1 177 ? -11.674 18.808 15.393 1.00 18.62 165 PHE A C 1
ATOM 1391 O O . PHE A 1 177 ? -10.549 18.954 15.765 1.00 18.78 165 PHE A O 1
ATOM 1399 N N . THR A 1 178 ? -12.648 18.375 16.190 1.00 16.81 166 THR A N 1
ATOM 1400 C CA . THR A 1 178 ? -12.341 17.820 17.505 1.00 18.63 166 THR A CA 1
ATOM 1401 C C . THR A 1 178 ? -12.103 16.339 17.269 1.00 17.08 166 THR A C 1
ATOM 1402 O O . THR A 1 178 ? -12.639 15.634 16.422 1.00 16.74 166 THR A O 1
ATOM 1406 N N . THR A 1 179 ? -11.285 15.729 18.162 1.00 18.99 167 THR A N 1
ATOM 1407 C CA . THR A 1 179 ? -10.998 14.351 18.122 1.00 23.51 167 THR A CA 1
ATOM 1408 C C . THR A 1 179 ? -11.580 13.634 19.331 1.00 28.94 167 THR A C 1
ATOM 1409 O O . THR A 1 179 ? -12.022 14.244 20.336 1.00 25.09 167 THR A O 1
ATOM 1413 N N . ALA A 1 180 ? -11.558 12.307 19.160 1.00 30.59 168 ALA A N 1
ATOM 1414 C CA . ALA A 1 180 ? -12.280 11.389 20.000 1.00 39.24 168 ALA A CA 1
ATOM 1415 C C . ALA A 1 180 ? -11.791 11.457 21.470 1.00 42.71 168 ALA A C 1
ATOM 1416 O O . ALA A 1 180 ? -12.589 11.513 22.401 1.00 48.30 168 ALA A O 1
ATOM 1418 N N . ASP A 1 181 ? -10.500 11.585 21.666 1.00 43.41 169 ASP A N 1
ATOM 1419 C CA . ASP A 1 181 ? -9.979 11.791 23.027 1.00 48.80 169 ASP A CA 1
ATOM 1420 C C . ASP A 1 181 ? -9.870 13.232 23.529 1.00 43.37 169 ASP A C 1
ATOM 1421 O O . ASP A 1 181 ? -8.992 13.485 24.341 1.00 46.15 169 ASP A O 1
ATOM 1426 N N . GLY A 1 182 ? -10.720 14.151 23.071 1.00 35.42 170 GLY A N 1
ATOM 1427 C CA . GLY A 1 182 ? -10.715 15.554 23.523 1.00 36.14 170 GLY A CA 1
ATOM 1428 C C . GLY A 1 182 ? -9.717 16.565 22.902 1.00 32.64 170 GLY A C 1
ATOM 1429 O O . GLY A 1 182 ? -9.698 17.710 23.328 1.00 36.38 170 GLY A O 1
ATOM 1430 N N . GLY A 1 183 ? -8.963 16.189 21.873 1.00 27.29 171 GLY A N 1
ATOM 1431 C CA . GLY A 1 183 ? -8.016 17.096 21.200 1.00 24.61 171 GLY A CA 1
ATOM 1432 C C . GLY A 1 183 ? -8.654 17.782 19.982 1.00 24.33 171 GLY A C 1
ATOM 1433 O O . GLY A 1 183 ? -9.894 17.783 19.818 1.00 24.47 171 GLY A O 1
ATOM 1434 N N . LYS A 1 184 ? -7.798 18.353 19.167 1.00 25.14 172 LYS A N 1
ATOM 1435 C CA . LYS A 1 184 ? -8.241 19.046 17.945 1.00 27.31 172 LYS A CA 1
ATOM 1436 C C . LYS A 1 184 ? -7.273 18.727 16.882 1.00 25.08 172 LYS A C 1
ATOM 1437 O O . LYS A 1 184 ? -6.106 18.496 17.154 1.00 28.34 172 LYS A O 1
ATOM 1443 N N . MET A 1 185 ? -7.785 18.708 15.674 1.00 16.81 173 MET A N 1
ATOM 1444 C CA . MET A 1 185 ? -6.988 18.648 14.479 1.00 17.26 173 MET A CA 1
ATOM 1445 C C . MET A 1 185 ? -7.332 19.856 13.622 1.00 18.42 173 MET A C 1
ATOM 1446 O O . MET A 1 185 ? -8.438 19.978 13.211 1.00 18.24 173 MET A O 1
ATOM 1451 N N . MET A 1 186 ? -6.347 20.711 13.398 1.00 15.91 174 MET A N 1
ATOM 1452 C CA . MET A 1 186 ? -6.482 21.930 12.636 1.00 15.57 174 MET A CA 1
ATOM 1453 C C . MET A 1 186 ? -5.760 21.817 11.289 1.00 16.50 174 MET A C 1
ATOM 1454 O O . MET A 1 186 ? -4.808 21.112 11.138 1.00 14.63 174 MET A O 1
ATOM 1459 N N . GLY A 1 187 ? -6.334 22.431 10.276 1.00 15.31 175 GLY A N 1
ATOM 1460 C CA . GLY A 1 187 ? -5.642 22.544 8.989 1.00 15.92 175 GLY A CA 1
ATOM 1461 C C . GLY A 1 187 ? -5.595 23.967 8.473 1.00 16.46 175 GLY A C 1
ATOM 1462 O O . GLY A 1 187 ? -6.436 24.791 8.795 1.00 17.49 175 GLY A O 1
ATOM 1463 N N A HIS A 1 188 ? -4.587 24.280 7.677 0.50 14.54 176 HIS A N 1
ATOM 1464 N N B HIS A 1 188 ? -4.556 24.298 7.697 0.50 14.56 176 HIS A N 1
ATOM 1465 C CA A HIS A 1 188 ? -4.489 25.566 7.059 0.50 14.30 176 HIS A CA 1
ATOM 1466 C CA B HIS A 1 188 ? -4.495 25.570 6.997 0.50 14.45 176 HIS A CA 1
ATOM 1467 C C A HIS A 1 188 ? -5.160 25.474 5.653 0.50 13.14 176 HIS A C 1
ATOM 1468 C C B HIS A 1 188 ? -5.192 25.449 5.646 0.50 13.19 176 HIS A C 1
ATOM 1469 O O A HIS A 1 188 ? -4.804 24.660 4.842 0.50 12.50 176 HIS A O 1
ATOM 1470 O O B HIS A 1 188 ? -4.830 24.645 4.832 0.50 12.62 176 HIS A O 1
ATOM 1483 N N . PHE A 1 189 ? -6.148 26.319 5.422 1.00 12.32 177 PHE A N 1
ATOM 1484 C CA . PHE A 1 189 ? -7.013 26.284 4.216 1.00 13.31 177 PHE A CA 1
ATOM 1485 C C . PHE A 1 189 ? -6.666 27.497 3.350 1.00 13.24 177 PHE A C 1
ATOM 1486 O O . PHE A 1 189 ? -6.768 28.654 3.760 1.00 12.34 177 PHE A O 1
ATOM 1494 N N . ASP A 1 190 ? -6.292 27.216 2.101 1.00 10.62 178 ASP A N 1
ATOM 1495 C CA . ASP A 1 190 ? -6.035 28.249 1.097 1.00 12.96 178 ASP A CA 1
ATOM 1496 C C . ASP A 1 190 ? -6.821 27.864 -0.132 1.00 12.17 178 ASP A C 1
ATOM 1497 O O . ASP A 1 190 ? -6.694 26.745 -0.652 1.00 12.87 178 ASP A O 1
ATOM 1502 N N . SER A 1 191 ? -7.643 28.752 -0.611 1.00 12.49 179 SER A N 1
ATOM 1503 C CA . SER A 1 191 ? -8.483 28.406 -1.784 1.00 11.70 179 SER A CA 1
ATOM 1504 C C . SER A 1 191 ? -8.675 29.634 -2.673 1.00 14.38 179 SER A C 1
ATOM 1505 O O . SER A 1 191 ? -8.625 30.757 -2.176 1.00 15.79 179 SER A O 1
ATOM 1508 N N . LYS A 1 192 ? -8.735 29.440 -3.968 1.00 11.21 180 LYS A N 1
ATOM 1509 C CA . LYS A 1 192 ? -8.973 30.526 -4.917 1.00 12.23 180 LYS A CA 1
ATOM 1510 C C . LYS A 1 192 ? -10.119 30.191 -5.846 1.00 10.32 180 LYS A C 1
ATOM 1511 O O . LYS A 1 192 ? -10.115 29.102 -6.405 1.00 11.34 180 LYS A O 1
ATOM 1517 N N A MET A 1 193 ? -11.077 31.113 -5.989 0.50 11.01 181 MET A N 1
ATOM 1518 N N B MET A 1 193 ? -11.078 31.108 -5.997 0.50 10.29 181 MET A N 1
ATOM 1519 C CA A MET A 1 193 ? -12.174 31.022 -6.946 0.50 12.39 181 MET A CA 1
ATOM 1520 C CA B MET A 1 193 ? -12.176 30.973 -6.946 0.50 11.09 181 MET A CA 1
ATOM 1521 C C A MET A 1 193 ? -11.858 31.904 -8.130 0.50 11.99 181 MET A C 1
ATOM 1522 C C B MET A 1 193 ? -11.931 31.910 -8.120 0.50 11.34 181 MET A C 1
ATOM 1523 O O A MET A 1 193 ? -11.607 33.085 -7.946 0.50 12.01 181 MET A O 1
ATOM 1524 O O B MET A 1 193 ? -11.720 33.096 -7.915 0.50 11.45 181 MET A O 1
ATOM 1533 N N . THR A 1 194 ? -11.969 31.358 -9.326 1.00 10.91 182 THR A N 1
ATOM 1534 C CA . THR A 1 194 ? -11.735 32.121 -10.571 1.00 11.99 182 THR A CA 1
ATOM 1535 C C . THR A 1 194 ? -12.925 32.084 -11.449 1.00 12.25 182 THR A C 1
ATOM 1536 O O . THR A 1 194 ? -13.454 31.011 -11.709 1.00 12.34 182 THR A O 1
ATOM 1540 N N . PHE A 1 195 ? -13.384 33.241 -11.883 1.00 11.08 183 PHE A N 1
ATOM 1541 C CA . PHE A 1 195 ? -14.515 33.356 -12.822 1.00 11.28 183 PHE A CA 1
ATOM 1542 C C . PHE A 1 195 ? -14.156 32.755 -14.168 1.00 12.80 183 PHE A C 1
ATOM 1543 O O . PHE A 1 195 ? -13.039 32.978 -14.656 1.00 15.31 183 PHE A O 1
ATOM 1551 N N . ASN A 1 196 ? -15.102 31.999 -14.750 1.00 14.58 184 ASN A N 1
ATOM 1552 C CA . ASN A 1 196 ? -14.803 31.327 -15.996 1.00 16.33 184 ASN A CA 1
ATOM 1553 C C . ASN A 1 196 ? -15.155 32.139 -17.222 1.00 19.91 184 ASN A C 1
ATOM 1554 O O . ASN A 1 196 ? -14.728 31.742 -18.316 1.00 24.77 184 ASN A O 1
ATOM 1559 N N . GLY A 1 197 ? -15.859 33.247 -17.084 1.00 18.85 185 GLY A N 1
ATOM 1560 C CA . GLY A 1 197 ? -16.186 34.108 -18.190 1.00 21.16 185 GLY A CA 1
ATOM 1561 C C . GLY A 1 197 ? -15.151 35.234 -18.424 1.00 20.84 185 GLY A C 1
ATOM 1562 O O . GLY A 1 197 ? -14.086 35.293 -17.778 1.00 22.29 185 GLY A O 1
ATOM 1563 N N . SER A 1 198 ? -15.523 36.156 -19.333 1.00 20.57 186 SER A N 1
ATOM 1564 C CA . SER A 1 198 ? -14.697 37.318 -19.651 1.00 23.04 186 SER A CA 1
ATOM 1565 C C . SER A 1 198 ? -15.313 38.653 -19.324 1.00 23.29 186 SER A C 1
ATOM 1566 O O . SER A 1 198 ? -14.599 39.638 -19.191 1.00 23.30 186 SER A O 1
ATOM 1569 N N . ARG A 1 199 ? -16.619 38.730 -19.175 1.00 21.56 187 ARG A N 1
ATOM 1570 C CA . ARG A 1 199 ? -17.214 39.985 -18.795 1.00 20.92 187 ARG A CA 1
ATOM 1571 C C . ARG A 1 199 ? -16.774 40.498 -17.443 1.00 22.32 187 ARG A C 1
ATOM 1572 O O . ARG A 1 199 ? -16.290 39.770 -16.661 1.00 18.21 187 ARG A O 1
ATOM 1580 N N . ALA A 1 200 ? -16.948 41.796 -17.236 1.00 22.29 188 ALA A N 1
ATOM 1581 C CA . ALA A 1 200 ? -16.575 42.404 -15.977 1.00 20.69 188 ALA A CA 1
ATOM 1582 C C . ALA A 1 200 ? -17.632 42.062 -14.932 1.00 18.73 188 ALA A C 1
ATOM 1583 O O . ALA A 1 200 ? -18.840 42.198 -15.153 1.00 20.25 188 ALA A O 1
ATOM 1585 N N . ILE A 1 201 ? -17.154 41.559 -13.805 1.00 16.01 189 ILE A N 1
ATOM 1586 C CA . ILE A 1 201 ? -18.029 41.320 -12.663 1.00 15.80 189 ILE A CA 1
ATOM 1587 C C . ILE A 1 201 ? -17.426 41.980 -11.427 1.00 13.53 189 ILE A C 1
ATOM 1588 O O . ILE A 1 201 ? -16.240 42.235 -11.389 1.00 14.65 189 ILE A O 1
ATOM 1593 N N . GLU A 1 202 ? -18.269 42.281 -10.476 1.00 14.79 190 GLU A N 1
ATOM 1594 C CA . GLU A 1 202 ? -17.864 43.064 -9.335 1.00 14.58 190 GLU A CA 1
ATOM 1595 C C . GLU A 1 202 ? -16.957 42.311 -8.400 1.00 15.41 190 GLU A C 1
ATOM 1596 O O . GLU A 1 202 ? -17.381 41.242 -7.852 1.00 16.48 190 GLU A O 1
ATOM 1602 N N . ILE A 1 203 ? -15.731 42.796 -8.179 1.00 14.35 191 ILE A N 1
ATOM 1603 C CA . ILE A 1 203 ? -14.869 42.198 -7.202 1.00 12.93 191 ILE A CA 1
ATOM 1604 C C . ILE A 1 203 ? -15.217 42.706 -5.823 1.00 11.83 191 ILE A C 1
ATOM 1605 O O . ILE A 1 203 ? -15.583 43.871 -5.648 1.00 13.40 191 ILE A O 1
ATOM 1610 N N . PRO A 1 204 ? -15.182 41.822 -4.807 1.00 11.91 192 PRO A N 1
ATOM 1611 C CA . PRO A 1 204 ? -15.455 42.316 -3.434 1.00 12.04 192 PRO A CA 1
ATOM 1612 C C . PRO A 1 204 ? -14.267 43.026 -2.778 1.00 11.72 192 PRO A C 1
ATOM 1613 O O . PRO A 1 204 ? -13.102 42.765 -3.142 1.00 12.45 192 PRO A O 1
ATOM 1617 N N . GLY A 1 205 ? -14.569 43.818 -1.753 1.00 11.45 193 GLY A N 1
ATOM 1618 C CA . GLY A 1 205 ? -13.565 44.130 -0.774 1.00 13.01 193 GLY A CA 1
ATOM 1619 C C . GLY A 1 205 ? -13.213 43.023 0.131 1.00 14.18 193 GLY A C 1
ATOM 1620 O O . GLY A 1 205 ? -13.945 42.031 0.191 1.00 14.87 193 GLY A O 1
ATOM 1621 N N . PRO A 1 206 ? -12.142 43.092 0.858 1.00 13.69 194 PRO A N 1
ATOM 1622 C CA . PRO A 1 206 ? -11.810 42.077 1.831 1.00 13.80 194 PRO A CA 1
ATOM 1623 C C . PRO A 1 206 ? -12.924 41.966 2.850 1.00 12.87 194 PRO A C 1
ATOM 1624 O O . PRO A 1 206 ? -13.520 42.951 3.235 1.00 12.80 194 PRO A O 1
ATOM 1628 N N . HIS A 1 207 ? -13.168 40.728 3.313 1.00 12.24 195 HIS A N 1
ATOM 1629 C CA . HIS A 1 207 ? -14.272 40.517 4.257 1.00 11.73 195 HIS A CA 1
ATOM 1630 C C . HIS A 1 207 ? -14.120 39.091 4.830 1.00 10.52 195 HIS A C 1
ATOM 1631 O O . HIS A 1 207 ? -13.187 38.421 4.572 1.00 11.32 195 HIS A O 1
ATOM 1638 N N . PHE A 1 208 ? -15.053 38.741 5.688 1.00 10.09 196 PHE A N 1
ATOM 1639 C CA . PHE A 1 208 ? -15.006 37.463 6.371 1.00 11.24 196 PHE A CA 1
ATOM 1640 C C . PHE A 1 208 ? -16.288 36.689 6.088 1.00 11.53 196 PHE A C 1
ATOM 1641 O O . PHE A 1 208 ? -17.329 37.290 5.865 1.00 11.44 196 PHE A O 1
ATOM 1649 N N . VAL A 1 209 ? -16.171 35.379 6.115 1.00 9.41 197 VAL A N 1
ATOM 1650 C CA . VAL A 1 209 ? -17.394 34.539 6.043 1.00 10.06 197 VAL A CA 1
ATOM 1651 C C . VAL A 1 209 ? -17.317 33.573 7.197 1.00 10.17 197 VAL A C 1
ATOM 1652 O O . VAL A 1 209 ? -16.331 32.828 7.380 1.00 10.68 197 VAL A O 1
ATOM 1656 N N . THR A 1 210 ? -18.365 33.590 8.003 1.00 10.01 198 THR A N 1
ATOM 1657 C CA . THR A 1 210 ? -18.526 32.626 9.125 1.00 9.91 198 THR A CA 1
ATOM 1658 C C . THR A 1 210 ? -19.099 31.351 8.582 1.00 9.70 198 THR A C 1
ATOM 1659 O O . THR A 1 210 ? -20.104 31.411 7.888 1.00 11.11 198 THR A O 1
ATOM 1663 N N . ILE A 1 211 ? -18.484 30.211 8.839 1.00 8.26 199 ILE A N 1
ATOM 1664 C CA . ILE A 1 211 ? -18.925 28.911 8.290 1.00 8.43 199 ILE A CA 1
ATOM 1665 C C . ILE A 1 211 ? -19.123 27.962 9.424 1.00 8.39 199 ILE A C 1
ATOM 1666 O O . ILE A 1 211 ? -18.140 27.676 10.198 1.00 9.53 199 ILE A O 1
ATOM 1671 N N . ILE A 1 212 ? -20.350 27.520 9.649 1.00 8.51 200 ILE A N 1
ATOM 1672 C CA . ILE A 1 212 ? -20.700 26.570 10.704 1.00 8.61 200 ILE A CA 1
ATOM 1673 C C . ILE A 1 212 ? -21.200 25.281 10.103 1.00 9.79 200 ILE A C 1
ATOM 1674 O O . ILE A 1 212 ? -22.101 25.335 9.330 1.00 10.84 200 ILE A O 1
ATOM 1679 N N . THR A 1 213 ? -20.578 24.153 10.385 1.00 9.57 201 THR A N 1
ATOM 1680 C CA . THR A 1 213 ? -20.813 22.926 9.619 1.00 10.44 201 THR A CA 1
ATOM 1681 C C . THR A 1 213 ? -21.188 21.828 10.589 1.00 11.70 201 THR A C 1
ATOM 1682 O O . THR A 1 213 ? -20.598 21.741 11.687 1.00 13.63 201 THR A O 1
ATOM 1686 N N . LYS A 1 214 ? -22.128 20.995 10.212 1.00 10.14 202 LYS A N 1
ATOM 1687 C CA . LYS A 1 214 ? -22.546 19.877 11.040 1.00 9.82 202 LYS A CA 1
ATOM 1688 C C . LYS A 1 214 ? -22.702 18.720 10.139 1.00 8.70 202 LYS A C 1
ATOM 1689 O O . LYS A 1 214 ? -23.601 18.715 9.228 1.00 9.27 202 LYS A O 1
ATOM 1695 N N . GLN A 1 215 ? -21.893 17.691 10.363 1.00 8.92 203 GLN A N 1
ATOM 1696 C CA . GLN A 1 215 ? -21.889 16.473 9.554 1.00 8.89 203 GLN A CA 1
ATOM 1697 C C . GLN A 1 215 ? -22.250 15.304 10.380 1.00 13.16 203 GLN A C 1
ATOM 1698 O O . GLN A 1 215 ? -21.640 15.117 11.431 1.00 14.31 203 GLN A O 1
ATOM 1704 N N . THR A 1 216 ? -23.195 14.523 9.962 1.00 11.91 204 THR A N 1
ATOM 1705 C CA . THR A 1 216 ? -23.512 13.259 10.717 1.00 13.40 204 THR A CA 1
ATOM 1706 C C . THR A 1 216 ? -23.598 12.063 9.854 1.00 14.14 204 THR A C 1
ATOM 1707 O O . THR A 1 216 ? -23.980 12.145 8.628 1.00 13.90 204 THR A O 1
ATOM 1711 N N . ARG A 1 217 ? -23.314 10.895 10.425 1.00 15.18 205 ARG A N 1
ATOM 1712 C CA . ARG A 1 217 ? -23.546 9.670 9.654 1.00 16.98 205 ARG A CA 1
ATOM 1713 C C . ARG A 1 217 ? -25.019 9.393 9.401 1.00 15.16 205 ARG A C 1
ATOM 1714 O O . ARG A 1 217 ? -25.862 9.468 10.333 1.00 16.36 205 ARG A O 1
ATOM 1722 N N . ASP A 1 218 ? -25.355 8.973 8.160 1.00 14.21 206 ASP A N 1
ATOM 1723 C CA . ASP A 1 218 ? -26.692 8.480 7.882 1.00 14.51 206 ASP A CA 1
ATOM 1724 C C . ASP A 1 218 ? -26.590 6.944 8.098 1.00 15.63 206 ASP A C 1
ATOM 1725 O O . ASP A 1 218 ? -25.890 6.248 7.309 1.00 14.68 206 ASP A O 1
ATOM 1730 N N . THR A 1 219 ? -27.305 6.408 9.120 1.00 16.64 207 THR A N 1
ATOM 1731 C CA . THR A 1 219 ? -27.183 4.990 9.416 1.00 17.48 207 THR A CA 1
ATOM 1732 C C . THR A 1 219 ? -28.220 4.168 8.653 1.00 20.00 207 THR A C 1
ATOM 1733 O O . THR A 1 219 ? -28.225 2.962 8.789 1.00 19.80 207 THR A O 1
ATOM 1737 N N . SER A 1 220 ? -29.036 4.795 7.798 1.00 18.02 208 SER A N 1
ATOM 1738 C CA . SER A 1 220 ? -29.962 3.993 7.064 1.00 20.01 208 SER A CA 1
ATOM 1739 C C . SER A 1 220 ? -29.280 3.029 6.091 1.00 20.61 208 SER A C 1
ATOM 1740 O O . SER A 1 220 ? -28.251 3.311 5.482 1.00 19.85 208 SER A O 1
ATOM 1743 N N . ASP A 1 221 ? -29.922 1.890 5.844 1.00 21.44 209 ASP A N 1
ATOM 1744 C CA . ASP A 1 221 ? -29.478 0.958 4.830 1.00 22.37 209 ASP A CA 1
ATOM 1745 C C . ASP A 1 221 ? -28.069 0.427 5.066 1.00 25.46 209 ASP A C 1
ATOM 1746 O O . ASP A 1 221 ? -27.669 0.242 6.235 1.00 28.21 209 ASP A O 1
ATOM 1751 N N . LYS A 1 222 ? -27.292 0.108 4.019 1.00 24.89 210 LYS A N 1
ATOM 1752 C CA . LYS A 1 222 ? -25.933 -0.474 4.185 1.00 29.28 210 LYS A CA 1
ATOM 1753 C C . LYS A 1 222 ? -24.754 0.445 3.720 1.00 26.00 210 LYS A C 1
ATOM 1754 O O . LYS A 1 222 ? -23.610 0.362 4.176 1.00 26.57 210 LYS A O 1
ATOM 1760 N N . ARG A 1 223 ? -25.053 1.312 2.797 1.00 20.85 211 ARG A N 1
ATOM 1761 C CA . ARG A 1 223 ? -24.015 2.022 2.093 1.00 16.80 211 ARG A CA 1
ATOM 1762 C C . ARG A 1 223 ? -23.419 3.135 3.039 1.00 15.49 211 ARG A C 1
ATOM 1763 O O . ARG A 1 223 ? -23.994 3.423 4.088 1.00 16.05 211 ARG A O 1
ATOM 1771 N N . ASP A 1 224 ? -22.271 3.670 2.621 1.00 12.76 212 ASP A N 1
ATOM 1772 C CA . ASP A 1 224 ? -21.526 4.613 3.445 1.00 12.35 212 ASP A CA 1
ATOM 1773 C C . ASP A 1 224 ? -21.965 6.057 2.971 1.00 12.83 212 ASP A C 1
ATOM 1774 O O . ASP A 1 224 ? -21.680 6.442 1.812 1.00 12.17 212 ASP A O 1
ATOM 1779 N N . HIS A 1 225 ? -22.709 6.711 3.844 1.00 12.35 213 HIS A N 1
ATOM 1780 C CA . HIS A 1 225 ? -23.345 7.965 3.497 1.00 12.66 213 HIS A CA 1
ATOM 1781 C C . HIS A 1 225 ? -23.468 8.847 4.699 1.00 14.06 213 HIS A C 1
ATOM 1782 O O . HIS A 1 225 ? -23.634 8.345 5.813 1.00 11.97 213 HIS A O 1
ATOM 1789 N N . VAL A 1 226 ? -23.467 10.143 4.407 1.00 11.08 214 VAL A N 1
ATOM 1790 C CA . VAL A 1 226 ? -23.532 11.178 5.432 1.00 10.58 214 VAL A CA 1
ATOM 1791 C C . VAL A 1 226 ? -24.485 12.304 5.012 1.00 11.62 214 VAL A C 1
ATOM 1792 O O . VAL A 1 226 ? -24.741 12.468 3.820 1.00 10.98 214 VAL A O 1
ATOM 1796 N N . CYS A 1 227 ? -24.894 13.081 5.990 1.00 11.05 215 CYS A N 1
ATOM 1797 C CA . CYS A 1 227 ? -25.694 14.274 5.801 1.00 11.56 215 CYS A CA 1
ATOM 1798 C C . CYS A 1 227 ? -24.844 15.420 6.334 1.00 10.01 215 CYS A C 1
ATOM 1799 O O . CYS A 1 227 ? -24.103 15.259 7.321 1.00 10.07 215 CYS A O 1
ATOM 1802 N N . GLN A 1 228 ? -24.977 16.611 5.762 1.00 7.70 216 GLN A N 1
ATOM 1803 C CA . GLN A 1 228 ? -24.258 17.753 6.236 1.00 7.61 216 GLN A CA 1
ATOM 1804 C C . GLN A 1 228 ? -25.023 19.007 6.028 1.00 8.23 216 GLN A C 1
ATOM 1805 O O . GLN A 1 228 ? -25.765 19.129 5.025 1.00 8.58 216 GLN A O 1
ATOM 1811 N N . ARG A 1 229 ? -24.938 19.910 6.984 1.00 7.13 217 ARG A N 1
ATOM 1812 C CA . ARG A 1 229 ? -25.534 21.211 6.888 1.00 7.94 217 ARG A CA 1
ATOM 1813 C C . ARG A 1 229 ? -24.472 22.275 7.102 1.00 7.97 217 ARG A C 1
ATOM 1814 O O . ARG A 1 229 ? -23.623 22.079 7.866 1.00 7.39 217 ARG A O 1
ATOM 1822 N N . GLU A 1 230 ? -24.604 23.384 6.376 1.00 6.93 218 GLU A N 1
ATOM 1823 C CA . GLU A 1 230 ? -23.713 24.468 6.534 1.00 7.64 218 GLU A CA 1
ATOM 1824 C C . GLU A 1 230 ? -24.478 25.787 6.671 1.00 8.35 218 GLU A C 1
ATOM 1825 O O . GLU A 1 230 ? -25.328 26.057 5.896 1.00 7.81 218 GLU A O 1
ATOM 1831 N N . VAL A 1 231 ? -24.137 26.546 7.717 1.00 7.59 219 VAL A N 1
ATOM 1832 C CA . VAL A 1 231 ? -24.594 27.915 7.842 1.00 8.30 219 VAL A CA 1
ATOM 1833 C C . VAL A 1 231 ? -23.430 28.808 7.430 1.00 8.45 219 VAL A C 1
ATOM 1834 O O . VAL A 1 231 ? -22.333 28.608 7.990 1.00 8.38 219 VAL A O 1
ATOM 1838 N N . ALA A 1 232 ? -23.578 29.726 6.484 1.00 7.72 220 ALA A N 1
ATOM 1839 C CA . ALA A 1 232 ? -22.472 30.501 6.024 1.00 8.18 220 ALA A CA 1
ATOM 1840 C C . ALA A 1 232 ? -22.930 31.927 5.713 1.00 8.89 220 ALA A C 1
ATOM 1841 O O . ALA A 1 232 ? -23.918 32.145 4.958 1.00 8.78 220 ALA A O 1
ATOM 1843 N N . TYR A 1 233 ? -22.252 32.897 6.324 1.00 9.12 221 TYR A N 1
ATOM 1844 C CA . TYR A 1 233 ? -22.691 34.299 6.138 1.00 9.85 221 TYR A CA 1
ATOM 1845 C C . TYR A 1 233 ? -21.492 35.240 6.183 1.00 10.61 221 TYR A C 1
ATOM 1846 O O . TYR A 1 233 ? -20.613 35.086 7.023 1.00 9.76 221 TYR A O 1
ATOM 1855 N N . ALA A 1 234 ? -21.525 36.244 5.343 1.00 9.63 222 ALA A N 1
ATOM 1856 C CA . ALA A 1 234 ? -20.438 37.210 5.206 1.00 10.33 222 ALA A CA 1
ATOM 1857 C C . ALA A 1 234 ? -20.666 38.444 6.054 1.00 9.79 222 ALA A C 1
ATOM 1858 O O . ALA A 1 234 ? -21.781 38.820 6.322 1.00 11.51 222 ALA A O 1
ATOM 1860 N N . HIS A 1 235 ? -19.550 39.077 6.385 1.00 10.66 223 HIS A N 1
ATOM 1861 C CA . HIS A 1 235 ? -19.581 40.307 7.157 1.00 12.81 223 HIS A CA 1
ATOM 1862 C C . HIS A 1 235 ? -18.229 40.998 7.030 1.00 13.53 223 HIS A C 1
ATOM 1863 O O . HIS A 1 235 ? -17.227 40.375 6.786 1.00 12.99 223 HIS A O 1
ATOM 1870 N N . SER A 1 236 ? -18.229 42.344 7.208 1.00 16.00 224 SER A N 1
ATOM 1871 C CA . SER A 1 236 ? -17.036 43.136 6.969 1.00 18.89 224 SER A CA 1
ATOM 1872 C C . SER A 1 236 ? -15.930 42.995 7.994 1.00 21.64 224 SER A C 1
A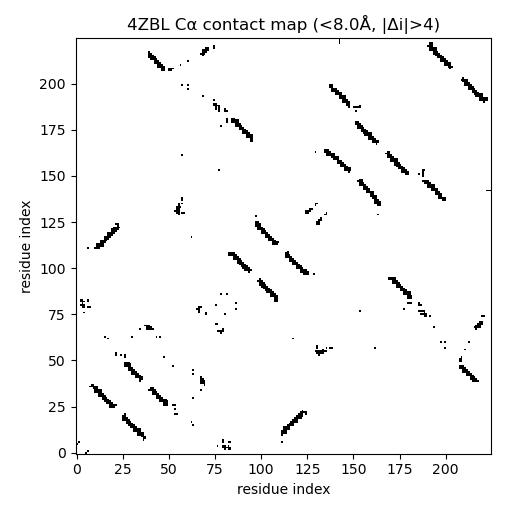TOM 1873 O O . SER A 1 236 ? -14.771 42.919 7.640 1.00 26.24 224 SER A O 1
ATOM 1876 N N . VAL A 1 237 ? -16.304 42.901 9.239 1.00 22.35 225 VAL A N 1
ATOM 1877 C CA . VAL A 1 237 ? -15.315 42.925 10.328 1.00 32.00 225 VAL A CA 1
ATOM 1878 C C . VAL A 1 237 ? -15.299 41.537 11.008 1.00 26.40 225 VAL A C 1
ATOM 1879 O O . VAL A 1 237 ? -16.353 40.885 11.043 1.00 25.47 225 VAL A O 1
ATOM 1883 N N . PRO A 1 238 ? -14.140 41.062 11.458 1.00 26.99 226 PRO A N 1
ATOM 1884 C CA . PRO A 1 238 ? -14.028 39.745 12.074 1.00 28.34 226 PRO A CA 1
ATOM 1885 C C . PRO A 1 238 ? -14.776 39.732 13.392 1.00 30.40 226 PRO A C 1
ATOM 1886 O O . PRO A 1 238 ? -14.924 40.767 14.010 1.00 28.25 226 PRO A O 1
ATOM 1890 N N . ARG A 1 239 ? -15.329 38.579 13.735 1.00 27.22 227 ARG A N 1
ATOM 1891 C CA . ARG A 1 239 ? -15.909 38.390 15.044 1.00 37.22 227 ARG A CA 1
ATOM 1892 C C . ARG A 1 239 ? -15.025 37.461 15.943 1.00 38.01 227 ARG A C 1
ATOM 1893 O O . ARG A 1 239 ? -15.227 37.392 17.152 1.00 42.10 227 ARG A O 1
ATOM 1901 N N . ILE A 1 240 ? -14.019 36.784 15.383 1.00 41.76 228 ILE A N 1
ATOM 1902 C CA . ILE A 1 240 ? -13.169 35.890 16.215 1.00 45.95 228 ILE A CA 1
ATOM 1903 C C . ILE A 1 240 ? -11.816 36.565 16.433 1.00 47.52 228 ILE A C 1
ATOM 1904 O O . ILE A 1 240 ? -11.196 36.999 15.464 1.00 52.71 228 ILE A O 1
#

InterPro domains:
  IPR000786 Green fluorescent protein, GFP [PR01229] (3-27)
  IPR000786 Green fluorescent protein, GFP [PR01229] (28-48)
  IPR000786 Green fluorescent protein, GFP [PR01229] (49-69)
  IPR000786 Green fluorescent protein, GFP [PR01229] (189-207)
  IPR000786 Green fluorescent protein, GFP [PR01229] (210-233)
  IPR009017 Green fluorescent protein [G3DSA:2.40.155.10] (1-237)
  IPR009017 Green fluorescent protein [SSF54511] (4-224)
  IPR011584 Green fluorescent protein-related [PF01353] (12-224)

B-factor: mean 16.5, std 8.78, range [6.71, 6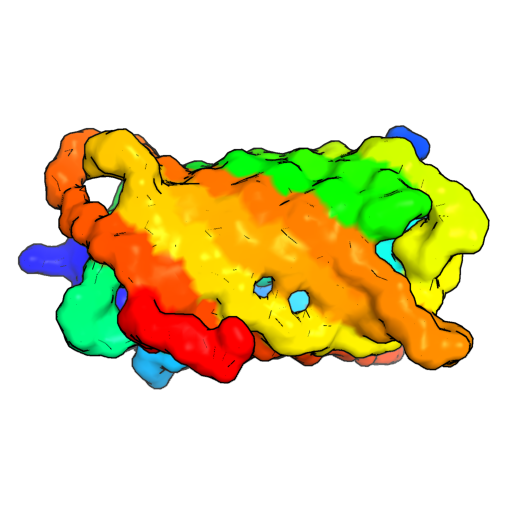2.37]

Radius of gyration: 16.94 Å; Cα contacts (8 Å, |Δi|>4): 635; chains: 1; bounding box: 36×47×43 Å

Foldseek 3Di:
DCAFCVLVQAKFKEKEWEWEDAARRTWIKIKIWIAGPVAQKIKMKMFIPVFADQWACPVCQVVRAQLRHAEDPPWDSLQSRLPQQWKKKWKWKQKVVAWIKTKIKTWHDDRRYIYIYMYIYTYGGDCPDCTRVVFFDWWDKKKKKWADDPQFKIKIWIKTWTAGNVGHMMIIIMIMMMGRPDDDHTDGGHIWIKIKHKGKDFDPPDRTGMIMMMIRIYIDHDDPD

Solvent-accessible surface area: 10221 Å² total

Organism: NCBI:txid328397